Protein AF-A0A9E0Z5E1-F1 (afdb_monomer)

Radius of gyration: 22.2 Å; Cα contacts (8 Å, |Δi|>4): 208; chains: 1; bounding box: 62×54×56 Å

pLDDT: mean 71.39, std 17.39, range [28.69, 92.44]

Nearest PDB structures (foldseek):
  1o7k-assembly1_C  TM=6.694E-01  e=1.169E+00  Homo sapiens
  1kq6-assembly1_A  TM=6.754E-01  e=3.010E+00  Homo sapiens
  1h6h-assembly1_A  TM=4.850E-01  e=2.240E+00  Homo sapiens
  2dyb-assembly2_B  TM=4.380E-01  e=3.594E+00  Homo sapiens
  4lid-assembly1_B  TM=4.233E-01  e=6.119E+00  Sulfolobus spindle-shaped virus 1

Solvent-accessible surface area (backbone atoms only — not comparable to full-atom values): 11876 Å² total; per-residue (Å²): 137,84,82,84,82,74,87,82,81,75,82,76,71,65,77,72,75,61,71,82,72,50,54,72,66,55,47,40,50,49,60,51,46,60,52,49,51,56,51,48,52,54,49,50,53,52,52,52,52,43,62,75,72,40,75,90,51,49,67,61,52,50,53,51,50,52,51,51,51,50,53,49,53,52,51,50,47,50,52,44,44,44,48,20,48,54,49,38,53,51,45,25,64,74,60,75,50,61,78,86,76,62,81,48,76,86,47,59,68,53,74,30,64,58,50,68,48,72,28,94,91,63,28,41,43,56,45,46,62,71,37,52,65,43,77,78,47,70,45,81,45,70,47,81,38,74,89,86,47,73,65,47,51,32,38,39,38,32,30,29,31,63,87,69,46,80,47,71,54,64,47,56,73,42,73,64,53,54,52,50,52,40,44,32,74,69,44,82,80,61,69,60,65,83,69,70,68,84,82,124

Foldseek 3Di:
DDDDDDDDPPPPPPVPPPLFLDDLVVQLVVLLVVVLVVLVVVLVVVLVVCVVPPVPPNVVVVVVSVVVSVVVSVVCSCQQVVLQVVQQVVQCVLVVHHPVVFPCSPPDLLPGQKDWAADNV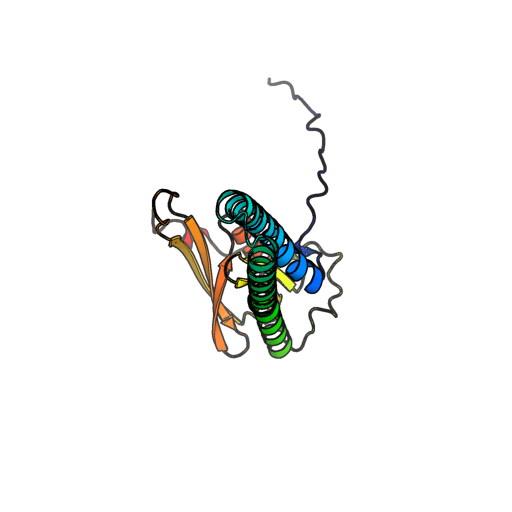RGIHIHGLLQFPFWDDKAFDWDCDPDPPHTQTWIKTWTQTNVRDIDIDIHHRDPVRVVSVCSNNVPPPDPCVVHPPPPD

Sequence (200 aa):
MKKKQSENVSENSREDFDFYRCNPFQGIWRSLGALAVVMGIIFFIAFIGCLFWRRDDLVGSAKLLFSFYSLMMIGLTIFIGGGAYVHLRKVERAVGKRYKDRTDFALPEHQREWFTEYSVSAGFQVFHRNYFREITYIGCEREPGDRGSGSQTYYKIFFIDCNGKKGSFRLNHDKKELYRFAKWYGREGYRWKDIMEEEF

Secondary structure (DSSP, 8-state):
-PPP--------------GGGS-HHHHHHHHHHHHHHHHHHHHHHHHHHHHHH-STTHHHHHHHHHHHHHHHHHHHIIIIIHHHHHHHHHHHHHHT--GGG--GGGS-GGG-SEEEEEETTTEEEEEEGGGEEEEEEEEEEEEPPSTTS--EEEEEEEEEETTS-EEEEEE-S-HHHHHHHHHHTT-TT--THHHHSS--

Structure (mmCIF, N/CA/C/O backbone):
data_AF-A0A9E0Z5E1-F1
#
_entry.id   AF-A0A9E0Z5E1-F1
#
loop_
_atom_site.group_PDB
_atom_site.id
_atom_site.type_symbol
_atom_site.label_atom_id
_atom_site.label_alt_id
_atom_site.label_comp_id
_atom_site.label_asym_id
_atom_site.label_entity_id
_atom_site.label_seq_id
_atom_site.pdbx_PDB_ins_code
_atom_site.Cartn_x
_atom_site.Cartn_y
_atom_site.Cartn_z
_atom_site.occupancy
_atom_site.B_iso_or_equiv
_atom_site.auth_seq_id
_atom_site.auth_comp_id
_atom_site.auth_asym_id
_atom_site.auth_atom_id
_atom_site.pdbx_PDB_model_num
ATOM 1 N N . MET A 1 1 ? -33.043 40.121 -1.632 1.00 36.03 1 MET A N 1
ATOM 2 C CA . MET A 1 1 ? -33.617 38.829 -2.076 1.00 36.03 1 MET A CA 1
ATOM 3 C C . MET A 1 1 ? -32.793 38.304 -3.245 1.00 36.03 1 MET A C 1
ATOM 5 O O . MET A 1 1 ? -32.875 38.860 -4.332 1.00 36.03 1 MET A O 1
ATOM 9 N N . LYS A 1 2 ? -31.927 37.310 -3.009 1.00 35.75 2 LYS A N 1
ATOM 10 C CA . LYS A 1 2 ? -31.093 36.684 -4.049 1.00 35.75 2 LYS A CA 1
ATOM 11 C C . LYS A 1 2 ? -31.902 35.582 -4.737 1.00 35.75 2 LYS A C 1
ATOM 13 O O . LYS A 1 2 ? -32.368 34.663 -4.067 1.00 35.75 2 LYS A O 1
ATOM 18 N N . LYS A 1 3 ? -32.088 35.695 -6.055 1.00 36.00 3 LYS A N 1
ATOM 19 C CA . LYS A 1 3 ? -32.670 34.639 -6.892 1.00 36.00 3 LYS A CA 1
ATOM 20 C C . LYS A 1 3 ? -31.715 33.442 -6.928 1.00 36.00 3 LYS A C 1
ATOM 22 O O . LYS A 1 3 ? -30.540 33.598 -7.245 1.00 36.00 3 LYS A O 1
ATOM 27 N N . LYS A 1 4 ? -32.262 32.272 -6.588 1.00 40.91 4 LYS A N 1
ATOM 28 C CA . LYS A 1 4 ? -31.716 30.937 -6.855 1.00 40.91 4 LYS A CA 1
ATOM 29 C C . LYS A 1 4 ? -31.350 30.830 -8.335 1.00 40.91 4 LYS A C 1
ATOM 31 O O . LYS A 1 4 ? -32.218 31.014 -9.183 1.00 40.91 4 LYS A O 1
ATOM 36 N N . GLN A 1 5 ? -30.099 30.490 -8.612 1.00 32.47 5 GLN A N 1
ATOM 37 C CA . GLN A 1 5 ? -29.690 29.929 -9.890 1.00 32.47 5 GLN A CA 1
ATOM 38 C C . GLN A 1 5 ? -29.472 28.439 -9.628 1.00 32.47 5 GLN A C 1
ATOM 40 O O . GLN A 1 5 ? -28.470 28.025 -9.048 1.00 32.47 5 GLN A O 1
ATOM 45 N N . SER A 1 6 ? -30.529 27.679 -9.898 1.00 35.97 6 SER A N 1
ATOM 46 C CA . SER A 1 6 ? -30.539 26.226 -9.942 1.00 35.97 6 SER A CA 1
ATOM 47 C C . SER A 1 6 ? -29.783 25.745 -11.176 1.00 35.97 6 SER A C 1
ATOM 49 O O . SER A 1 6 ? -29.854 26.375 -12.227 1.00 35.97 6 SER A O 1
ATOM 51 N N . GLU A 1 7 ? -29.114 24.608 -10.995 1.00 40.72 7 GLU A N 1
ATOM 52 C CA . GLU A 1 7 ? -28.990 23.534 -11.984 1.00 40.72 7 GLU A CA 1
ATOM 53 C C . GLU A 1 7 ? -28.407 23.918 -13.343 1.00 40.72 7 GLU A C 1
ATOM 55 O O . GLU A 1 7 ? -29.101 24.358 -14.251 1.00 40.72 7 GLU A O 1
ATOM 60 N N . ASN A 1 8 ? -27.101 23.689 -13.476 1.00 30.41 8 ASN A N 1
ATOM 61 C CA . ASN A 1 8 ? -26.511 22.933 -14.586 1.00 30.41 8 ASN A CA 1
ATOM 62 C C . ASN A 1 8 ? -25.001 22.830 -14.346 1.00 30.41 8 ASN A C 1
ATOM 64 O O . ASN A 1 8 ? -24.183 23.299 -15.133 1.00 30.41 8 ASN A O 1
ATOM 68 N N . VAL A 1 9 ? -24.610 22.224 -13.221 1.00 36.28 9 VAL A N 1
ATOM 69 C CA . VAL A 1 9 ? -23.290 21.592 -13.168 1.00 36.28 9 VAL A CA 1
ATOM 70 C C . VAL A 1 9 ? -23.519 20.227 -13.774 1.00 36.28 9 VAL A C 1
ATOM 72 O O . VAL A 1 9 ? -23.969 19.307 -13.099 1.00 36.28 9 VAL A O 1
ATOM 75 N N . SER A 1 10 ? -23.309 20.171 -15.087 1.00 34.03 10 SER A N 1
ATOM 76 C CA . SER A 1 10 ? -23.175 18.943 -15.850 1.00 34.03 10 SER A CA 1
ATOM 77 C C . SER A 1 10 ? -22.393 17.945 -15.010 1.00 34.03 10 SER A C 1
ATOM 79 O O . SER A 1 10 ? -21.208 18.156 -14.725 1.00 34.03 10 SER A O 1
ATOM 81 N N . GLU A 1 11 ? -23.099 16.907 -14.588 1.00 35.97 11 GLU A N 1
ATOM 82 C CA . GLU A 1 11 ? -22.595 15.696 -13.974 1.00 35.97 11 GLU A CA 1
ATOM 83 C C . GLU A 1 11 ? -21.693 15.026 -15.011 1.00 35.97 11 GLU A C 1
ATOM 85 O O . GLU A 1 11 ? -22.068 14.109 -15.734 1.00 35.97 11 GLU A O 1
ATOM 90 N N . ASN A 1 12 ? -20.491 15.583 -15.154 1.00 28.69 12 ASN A N 1
ATOM 91 C CA . ASN A 1 12 ? -19.404 15.009 -15.911 1.00 28.69 12 ASN A CA 1
ATOM 92 C C . ASN A 1 12 ? -18.871 13.879 -15.036 1.00 28.69 12 ASN A C 1
ATOM 94 O O . ASN A 1 12 ? -17.825 13.992 -14.397 1.00 28.69 12 ASN A O 1
ATOM 98 N N . SER A 1 13 ? -19.669 12.815 -14.958 1.00 34.72 13 SER A N 1
ATOM 99 C CA . SER A 1 13 ? -19.252 11.487 -14.558 1.00 34.72 13 SER A CA 1
ATOM 100 C C . SER A 1 13 ? -18.227 11.017 -15.589 1.00 34.72 13 SER A C 1
ATOM 102 O O . SER A 1 13 ? -18.455 10.136 -16.411 1.00 34.72 13 SER A O 1
ATOM 104 N N . ARG A 1 14 ? -17.022 11.600 -15.519 1.00 33.38 14 ARG A N 1
ATOM 105 C CA . ARG A 1 14 ? -15.840 10.766 -15.666 1.00 33.38 14 ARG A CA 1
ATOM 106 C C . ARG A 1 14 ? -16.101 9.624 -14.706 1.00 33.38 14 ARG A C 1
ATOM 108 O O . ARG A 1 14 ? -16.256 9.861 -13.511 1.00 33.38 14 ARG A O 1
ATOM 115 N N . GLU A 1 15 ? -16.269 8.429 -15.249 1.00 35.12 15 GLU A N 1
ATOM 116 C CA . GLU A 1 15 ? -16.112 7.202 -14.493 1.00 35.12 15 GLU A CA 1
ATOM 117 C C . GLU A 1 15 ? -14.722 7.289 -13.857 1.00 35.12 15 GLU A C 1
ATOM 119 O O . GLU A 1 15 ? -13.719 6.899 -14.456 1.00 35.12 15 GLU A O 1
ATOM 124 N N . ASP A 1 16 ? -14.644 7.930 -12.689 1.00 37.66 16 ASP A N 1
ATOM 125 C CA . ASP A 1 16 ? -13.463 7.951 -11.856 1.00 37.66 16 ASP A CA 1
ATOM 126 C C . ASP A 1 16 ? -13.228 6.486 -11.552 1.00 37.66 16 ASP A C 1
ATOM 128 O O . ASP A 1 16 ? -13.990 5.833 -10.835 1.00 37.66 16 ASP A O 1
ATOM 132 N N . PHE A 1 17 ? -12.244 5.937 -12.255 1.00 41.09 17 PHE A N 1
ATOM 133 C CA . PHE A 1 17 ? -11.941 4.532 -12.198 1.00 41.09 17 PHE A CA 1
ATOM 134 C C . PHE A 1 17 ? -11.664 4.186 -10.737 1.00 41.09 17 PHE A C 1
ATOM 136 O O . PHE A 1 17 ? -10.674 4.632 -10.154 1.00 41.09 17 PHE A O 1
ATOM 143 N N . ASP A 1 18 ? -12.565 3.403 -10.156 1.00 52.69 18 ASP A N 1
ATOM 144 C CA . ASP A 1 18 ? -12.582 3.089 -8.737 1.00 52.69 18 ASP A CA 1
ATOM 145 C C . ASP A 1 18 ? -11.459 2.071 -8.466 1.00 52.69 18 ASP A C 1
ATOM 147 O O . ASP A 1 18 ? -11.673 0.855 -8.429 1.00 52.69 18 ASP A O 1
ATOM 151 N N . PHE A 1 19 ? -10.216 2.564 -8.347 1.00 49.59 19 PHE A N 1
ATOM 152 C CA . PHE A 1 19 ? -8.997 1.780 -8.085 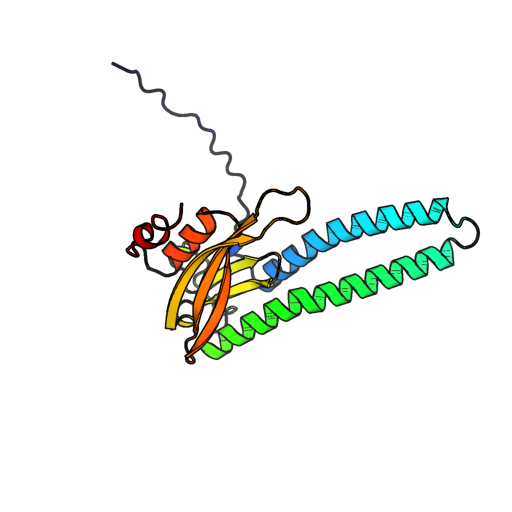1.00 49.59 19 PHE A CA 1
ATOM 153 C C . PHE A 1 19 ? -9.199 0.798 -6.913 1.00 49.59 19 PHE A C 1
ATOM 155 O O . PHE A 1 19 ? -8.649 -0.301 -6.891 1.00 49.59 19 PHE A O 1
ATOM 162 N N . TYR A 1 20 ? -10.099 1.156 -6.000 1.00 52.91 20 TYR A N 1
ATOM 163 C CA . TYR A 1 20 ? -10.487 0.473 -4.769 1.00 52.91 20 TYR A CA 1
ATOM 164 C C . TYR A 1 20 ? -11.441 -0.720 -4.966 1.00 52.91 20 TYR A C 1
ATOM 166 O O . TYR A 1 20 ? -11.718 -1.458 -4.015 1.00 52.91 20 TYR A O 1
ATOM 174 N N . ARG A 1 21 ? -11.951 -0.935 -6.188 1.00 56.38 21 ARG A N 1
ATOM 175 C CA . ARG A 1 21 ? -12.671 -2.159 -6.600 1.00 56.38 21 ARG A CA 1
ATOM 176 C C . ARG A 1 21 ? -11.765 -3.188 -7.274 1.00 56.38 21 ARG A C 1
ATOM 178 O O . ARG A 1 21 ? -12.225 -4.283 -7.593 1.00 56.38 21 ARG A O 1
ATOM 185 N N . CYS A 1 22 ? -10.498 -2.857 -7.514 1.00 58.88 22 CYS A N 1
ATOM 186 C CA . CYS A 1 22 ? -9.604 -3.725 -8.266 1.00 58.88 22 CYS A CA 1
ATOM 187 C C . CYS A 1 22 ? -9.275 -5.014 -7.506 1.00 58.88 22 CYS A C 1
ATOM 189 O O . CYS A 1 22 ? -9.003 -5.027 -6.301 1.00 58.88 22 CYS A O 1
ATOM 191 N N . ASN A 1 23 ? -9.217 -6.109 -8.264 1.00 65.25 23 ASN A N 1
ATOM 192 C CA . ASN A 1 23 ? -8.553 -7.332 -7.829 1.00 65.25 23 ASN A CA 1
ATOM 193 C C . ASN A 1 23 ? -7.089 -6.985 -7.468 1.00 65.25 23 ASN A C 1
ATOM 195 O O . ASN A 1 23 ? -6.489 -6.154 -8.158 1.00 65.25 23 ASN A O 1
ATOM 199 N N . PRO A 1 24 ? -6.485 -7.591 -6.429 1.00 61.69 24 PRO A N 1
ATOM 200 C CA . PRO A 1 24 ? -5.105 -7.278 -6.030 1.00 61.69 24 PRO A CA 1
ATOM 201 C C . PRO A 1 24 ? -4.111 -7.355 -7.199 1.00 61.69 24 PRO A C 1
ATOM 203 O O . PRO A 1 24 ? -3.210 -6.526 -7.305 1.00 61.69 24 PRO A O 1
ATOM 206 N N . PHE A 1 25 ? -4.323 -8.284 -8.135 1.00 63.81 25 PHE A N 1
ATOM 207 C CA . PHE A 1 25 ? -3.514 -8.383 -9.347 1.00 63.81 25 PHE A CA 1
ATOM 208 C C . PHE A 1 25 ? -3.678 -7.174 -10.273 1.00 63.81 25 PHE A C 1
ATOM 210 O O . PHE A 1 25 ? -2.691 -6.687 -10.804 1.00 63.81 25 PHE A O 1
ATOM 217 N N . GLN A 1 26 ? -4.891 -6.650 -10.453 1.00 66.50 26 GLN A N 1
ATOM 218 C CA . GLN A 1 26 ? -5.129 -5.470 -11.293 1.00 66.50 26 GLN A CA 1
ATOM 219 C C . GLN A 1 26 ? -4.487 -4.209 -10.700 1.00 66.50 26 GLN A C 1
ATOM 221 O O . GLN A 1 26 ? -3.932 -3.408 -11.449 1.00 66.50 26 GLN A O 1
ATOM 226 N N . GLY A 1 27 ? -4.509 -4.058 -9.370 1.00 65.12 27 GLY A N 1
ATOM 227 C CA . GLY A 1 27 ? -3.811 -2.968 -8.679 1.00 65.12 27 GLY A CA 1
ATOM 228 C C . GLY A 1 27 ? -2.295 -3.029 -8.891 1.00 65.12 27 GLY A C 1
ATOM 229 O O . GLY A 1 27 ? -1.680 -2.030 -9.260 1.00 65.12 27 GLY A O 1
ATOM 230 N N . ILE A 1 28 ? -1.711 -4.225 -8.755 1.00 67.25 28 ILE A N 1
ATOM 231 C CA . ILE A 1 28 ? -0.281 -4.480 -9.000 1.00 67.25 28 ILE A CA 1
ATOM 232 C C . ILE A 1 28 ? 0.091 -4.280 -10.481 1.00 67.25 28 ILE A C 1
ATOM 234 O O . ILE A 1 28 ? 1.121 -3.695 -10.795 1.00 67.25 28 ILE A O 1
ATOM 238 N N . TRP A 1 29 ? -0.738 -4.724 -11.424 1.00 65.56 29 TRP A N 1
ATOM 239 C CA . TRP A 1 29 ? -0.451 -4.549 -12.851 1.00 65.56 29 TRP A CA 1
ATOM 240 C C . TRP A 1 29 ? -0.524 -3.091 -13.296 1.00 65.56 29 TRP A C 1
ATOM 242 O O . TRP A 1 29 ? 0.230 -2.683 -14.175 1.00 65.56 29 TRP A O 1
ATOM 252 N N . ARG A 1 30 ? -1.392 -2.281 -12.686 1.00 65.88 30 ARG A N 1
ATOM 253 C CA . ARG A 1 30 ? -1.490 -0.850 -13.000 1.00 65.88 30 ARG A CA 1
ATOM 254 C C . ARG A 1 30 ? -0.316 -0.047 -12.460 1.00 65.88 30 ARG A C 1
ATOM 256 O O . ARG A 1 30 ? 0.178 0.828 -13.168 1.00 65.88 30 ARG A O 1
ATOM 263 N N . SER A 1 31 ? 0.158 -0.368 -11.256 1.00 64.56 31 SER A N 1
ATOM 264 C CA . SER A 1 31 ? 1.361 0.259 -10.705 1.00 64.56 31 SER A CA 1
ATOM 265 C C . SER A 1 31 ? 2.596 -0.042 -11.549 1.00 64.56 31 SER A C 1
ATOM 267 O O . SER A 1 31 ? 3.370 0.858 -11.870 1.00 64.56 31 SER A O 1
ATOM 269 N N . LEU A 1 32 ? 2.722 -1.293 -11.994 1.00 68.44 32 LEU A N 1
ATOM 270 C CA . LEU A 1 32 ? 3.762 -1.710 -12.927 1.00 68.44 32 LEU A CA 1
ATOM 271 C C . LEU A 1 32 ? 3.584 -1.075 -14.310 1.00 68.44 32 LEU A C 1
ATOM 273 O O . LEU A 1 32 ? 4.569 -0.666 -14.912 1.00 68.44 32 LEU A O 1
ATOM 277 N N . GLY A 1 33 ? 2.348 -0.940 -14.797 1.00 70.00 33 GLY A N 1
ATOM 278 C CA . GLY A 1 33 ? 2.039 -0.369 -16.108 1.00 70.00 33 GLY A CA 1
ATOM 279 C C . GLY A 1 33 ? 2.434 1.102 -16.242 1.00 70.00 33 GLY A C 1
ATOM 280 O O . GLY A 1 33 ? 3.077 1.470 -17.221 1.00 70.00 33 GLY A O 1
ATOM 281 N N . ALA A 1 34 ? 2.118 1.943 -15.251 1.00 67.88 34 ALA A N 1
ATOM 282 C CA . ALA A 1 34 ? 2.495 3.360 -15.282 1.00 67.88 34 ALA A CA 1
ATOM 283 C C . ALA A 1 34 ? 4.025 3.553 -15.291 1.00 67.88 34 ALA A C 1
ATOM 285 O O . ALA A 1 34 ? 4.555 4.336 -16.081 1.00 67.88 34 ALA A O 1
ATOM 286 N N . LEU A 1 35 ? 4.746 2.786 -14.468 1.00 69.31 35 LEU A N 1
ATOM 287 C CA . LEU A 1 35 ? 6.212 2.777 -14.439 1.00 69.31 35 LEU A CA 1
ATOM 288 C C . LEU A 1 35 ? 6.822 2.208 -15.727 1.00 69.31 35 LEU A C 1
ATOM 290 O O . LEU A 1 35 ? 7.808 2.750 -16.223 1.00 69.31 35 LEU A O 1
ATOM 294 N N . ALA A 1 36 ? 6.220 1.163 -16.300 1.00 72.62 36 ALA A N 1
ATOM 295 C CA . ALA A 1 36 ? 6.653 0.572 -17.563 1.00 72.62 36 ALA A CA 1
ATOM 296 C C . ALA A 1 36 ? 6.594 1.577 -18.719 1.00 72.62 36 ALA A C 1
ATOM 298 O O . ALA A 1 36 ? 7.507 1.605 -19.543 1.00 72.62 36 ALA A O 1
ATOM 299 N N . VAL A 1 37 ? 5.562 2.429 -18.755 1.00 76.06 37 VAL A N 1
ATOM 300 C CA . VAL A 1 37 ? 5.422 3.489 -19.766 1.00 76.06 37 VAL A CA 1
ATOM 301 C C . VAL A 1 37 ? 6.540 4.523 -19.630 1.00 76.06 37 VAL A C 1
ATOM 303 O O . VAL A 1 37 ? 7.219 4.812 -20.612 1.00 76.06 37 VAL A O 1
ATOM 306 N N . VAL A 1 38 ? 6.790 5.037 -18.420 1.00 76.19 38 VAL A N 1
ATOM 307 C CA . VAL A 1 38 ? 7.864 6.021 -18.177 1.00 76.19 38 VAL A CA 1
ATOM 308 C C . VAL A 1 38 ? 9.233 5.439 -18.535 1.00 76.19 38 VAL A C 1
ATOM 310 O O . VAL A 1 38 ? 10.012 6.066 -19.252 1.00 76.19 38 VAL A O 1
ATOM 313 N N . MET A 1 39 ? 9.509 4.209 -18.101 1.00 74.31 39 MET A N 1
ATOM 314 C CA . MET A 1 39 ? 10.762 3.526 -18.422 1.00 74.31 39 MET A CA 1
ATOM 315 C C . MET A 1 39 ? 10.892 3.208 -19.914 1.00 74.31 39 MET A C 1
ATOM 317 O O . MET A 1 39 ? 11.991 3.282 -20.457 1.00 74.31 39 MET A O 1
ATOM 321 N N . GLY A 1 40 ? 9.787 2.895 -20.596 1.00 78.06 40 GLY A N 1
ATOM 322 C CA . GLY A 1 40 ? 9.753 2.717 -22.047 1.00 78.06 40 GLY A CA 1
ATOM 323 C C . GLY A 1 40 ? 10.121 3.996 -22.803 1.00 78.06 40 GLY A C 1
ATOM 324 O O . GLY A 1 40 ? 10.859 3.934 -23.783 1.00 78.06 40 GLY A O 1
ATOM 325 N N . ILE A 1 41 ? 9.691 5.164 -22.314 1.00 82.69 41 ILE A N 1
ATOM 326 C CA . ILE A 1 41 ? 10.077 6.468 -22.879 1.00 82.69 41 ILE A CA 1
ATOM 327 C C . ILE A 1 41 ? 11.580 6.716 -22.693 1.00 82.69 41 ILE A C 1
ATOM 329 O O . ILE A 1 41 ? 12.263 7.073 -23.651 1.00 82.69 41 ILE A O 1
ATOM 333 N N . ILE A 1 42 ? 12.117 6.480 -21.490 1.00 81.06 42 ILE A N 1
ATOM 334 C CA . ILE A 1 42 ? 13.558 6.630 -21.211 1.00 81.06 42 ILE A CA 1
ATOM 335 C C . ILE A 1 42 ? 14.378 5.695 -22.107 1.00 81.06 42 ILE A C 1
ATOM 337 O O . ILE A 1 42 ? 15.374 6.111 -22.698 1.00 81.06 42 ILE A O 1
ATOM 341 N N . PHE A 1 43 ? 13.930 4.447 -22.256 1.00 79.81 43 PHE A N 1
ATOM 342 C CA . PHE A 1 43 ? 14.543 3.475 -23.151 1.00 79.81 43 PHE A CA 1
ATOM 343 C C . PHE A 1 43 ? 14.545 3.952 -24.604 1.00 79.81 43 PHE A C 1
ATOM 345 O O . PHE A 1 43 ? 15.568 3.860 -25.276 1.00 79.81 43 PHE A O 1
ATOM 352 N N . PHE A 1 44 ?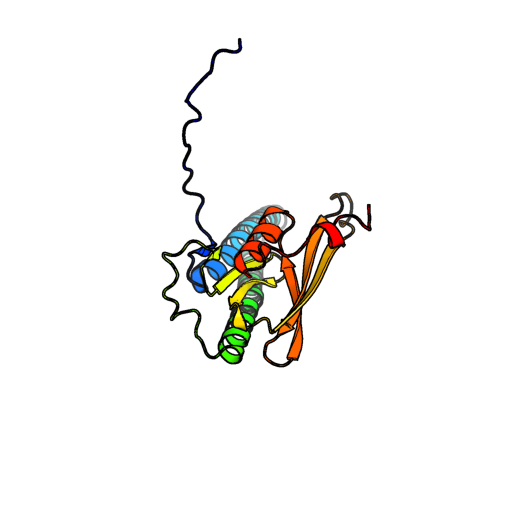 13.426 4.494 -25.083 1.00 81.31 44 PHE A N 1
ATOM 353 C CA . PHE A 1 44 ? 13.311 5.009 -26.443 1.00 81.31 44 PHE A CA 1
ATOM 354 C C . PHE A 1 44 ? 14.261 6.191 -26.692 1.00 81.31 44 PHE A C 1
ATOM 356 O O . PHE A 1 44 ? 14.925 6.238 -27.725 1.00 81.31 44 PHE A O 1
ATOM 363 N N . ILE A 1 45 ? 14.407 7.097 -25.720 1.00 83.06 45 ILE A N 1
ATOM 364 C CA . I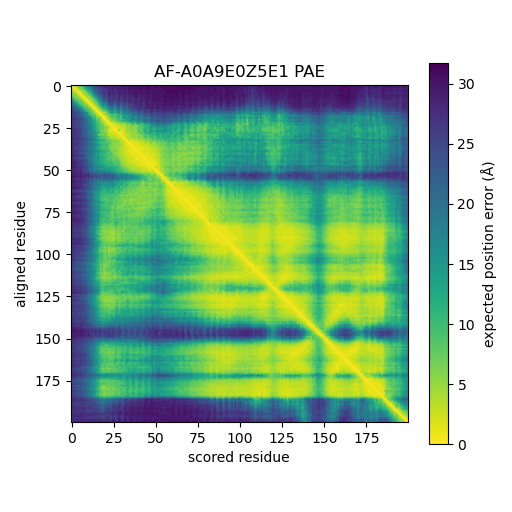LE A 1 45 ? 15.369 8.208 -25.785 1.00 83.06 45 ILE A CA 1
ATOM 365 C C . ILE A 1 45 ? 16.812 7.681 -25.812 1.00 83.06 45 ILE A C 1
ATOM 367 O O . ILE A 1 45 ? 17.605 8.115 -26.647 1.00 83.06 45 ILE A O 1
ATOM 371 N N . ALA A 1 46 ? 17.153 6.723 -24.945 1.00 78.50 46 ALA A N 1
ATOM 372 C CA . ALA A 1 46 ? 18.478 6.102 -24.917 1.00 78.50 46 ALA A CA 1
ATOM 373 C C . ALA A 1 46 ? 18.787 5.348 -26.221 1.00 78.50 46 ALA A C 1
ATOM 375 O O . ALA A 1 46 ? 19.898 5.432 -26.743 1.00 78.50 46 ALA A O 1
ATOM 376 N N . PHE A 1 47 ? 17.788 4.664 -26.782 1.00 77.00 47 PHE A N 1
ATOM 377 C CA . PHE A 1 47 ? 17.882 3.988 -28.068 1.00 77.00 47 PHE A CA 1
ATOM 378 C C . PHE A 1 47 ? 18.177 4.982 -29.192 1.00 77.00 47 PHE A C 1
ATOM 380 O O . PHE A 1 47 ? 19.150 4.792 -29.918 1.00 77.00 47 PHE A O 1
ATOM 387 N N . ILE A 1 48 ? 17.419 6.083 -29.280 1.00 78.94 48 ILE A N 1
ATOM 388 C CA . ILE A 1 48 ? 17.673 7.168 -30.238 1.00 78.94 48 ILE A CA 1
ATOM 389 C C . ILE A 1 48 ? 19.088 7.734 -30.053 1.00 78.94 48 ILE A C 1
ATOM 391 O O . ILE A 1 48 ? 19.817 7.873 -31.031 1.00 78.94 48 ILE A O 1
ATOM 395 N N . GLY A 1 49 ? 19.517 7.998 -28.816 1.00 76.19 49 GLY A N 1
ATOM 396 C CA . GLY A 1 49 ? 20.875 8.463 -28.522 1.00 76.19 49 GLY A CA 1
ATOM 397 C C . GLY A 1 49 ? 21.961 7.504 -29.026 1.00 76.19 49 GLY A C 1
ATOM 398 O O . GLY A 1 49 ? 22.947 7.941 -29.620 1.00 76.19 49 GLY A O 1
ATOM 399 N N . CYS A 1 50 ? 21.760 6.192 -28.879 1.00 73.06 50 CYS A N 1
ATOM 400 C CA . CYS A 1 50 ? 22.672 5.191 -29.427 1.00 73.06 50 CYS A CA 1
ATOM 401 C C . CYS A 1 50 ? 22.689 5.162 -30.962 1.00 73.06 50 CYS A C 1
ATOM 403 O O . CYS A 1 50 ? 23.769 4.978 -31.524 1.00 73.06 50 CYS A O 1
ATOM 405 N N . LEU A 1 51 ? 21.553 5.410 -31.634 1.00 69.69 51 LEU A N 1
ATOM 406 C CA . LEU A 1 51 ? 21.511 5.540 -33.099 1.00 69.69 51 LEU A CA 1
ATOM 407 C C . LEU A 1 51 ? 22.411 6.684 -33.600 1.00 69.69 51 LEU A C 1
ATOM 409 O O . LEU A 1 51 ? 23.007 6.567 -34.670 1.00 69.69 51 LEU A O 1
ATOM 413 N N . PHE A 1 52 ? 22.524 7.773 -32.830 1.00 69.88 52 PHE A N 1
ATOM 414 C CA . PHE A 1 52 ? 23.359 8.928 -33.175 1.00 69.88 52 PHE A CA 1
ATOM 415 C C . PHE A 1 52 ? 24.839 8.773 -32.776 1.00 69.88 52 PHE A C 1
ATOM 417 O O . PHE A 1 52 ? 25.691 9.372 -33.427 1.00 69.88 52 PHE A O 1
ATOM 424 N N . TRP A 1 53 ? 25.169 7.978 -31.746 1.00 65.81 53 TRP A N 1
ATOM 425 C CA . TRP A 1 53 ? 26.538 7.878 -31.202 1.00 65.81 53 TRP A CA 1
ATOM 426 C C . TRP A 1 53 ? 27.370 6.711 -31.763 1.00 65.81 53 TRP A C 1
ATOM 428 O O . TRP A 1 53 ? 28.587 6.828 -31.900 1.00 65.81 53 TRP A O 1
ATOM 438 N N . ARG A 1 54 ? 26.753 5.566 -32.085 1.00 62.81 54 ARG A N 1
ATOM 439 C CA . ARG A 1 54 ? 27.450 4.371 -32.604 1.00 62.81 54 ARG A CA 1
ATOM 440 C C . ARG A 1 54 ? 26.717 3.820 -33.821 1.00 62.81 54 ARG A C 1
ATOM 442 O O . ARG A 1 54 ? 25.882 2.927 -33.715 1.00 62.81 54 ARG A O 1
ATOM 449 N N . ARG A 1 55 ? 27.053 4.355 -34.995 1.00 62.78 55 ARG A N 1
ATOM 450 C CA . ARG A 1 55 ? 26.456 3.930 -36.269 1.00 62.78 55 ARG A CA 1
ATOM 451 C C . ARG A 1 55 ? 26.925 2.537 -36.712 1.00 62.78 55 ARG A C 1
ATOM 453 O O . ARG A 1 55 ? 26.158 1.822 -37.346 1.00 62.78 55 ARG A O 1
ATOM 460 N N . ASP A 1 56 ? 28.141 2.151 -36.321 1.00 68.38 56 ASP A N 1
ATOM 461 C CA . ASP A 1 56 ? 28.833 0.973 -36.865 1.00 68.38 56 ASP A CA 1
ATOM 462 C C . ASP A 1 56 ? 28.457 -0.357 -36.184 1.00 68.38 56 ASP A C 1
ATOM 464 O O . ASP A 1 56 ? 28.611 -1.413 -36.787 1.00 68.38 56 ASP A O 1
ATOM 468 N N . ASP A 1 57 ? 27.917 -0.329 -34.957 1.00 73.50 57 ASP A N 1
ATOM 469 C CA . ASP A 1 57 ? 27.479 -1.534 -34.223 1.00 73.50 57 ASP A CA 1
ATOM 470 C C . ASP A 1 57 ? 26.100 -1.341 -33.569 1.00 73.50 57 ASP A C 1
ATOM 472 O O . ASP A 1 57 ? 25.869 -1.554 -32.374 1.00 73.50 57 ASP A O 1
ATOM 476 N N . LEU A 1 58 ? 25.155 -0.889 -34.394 1.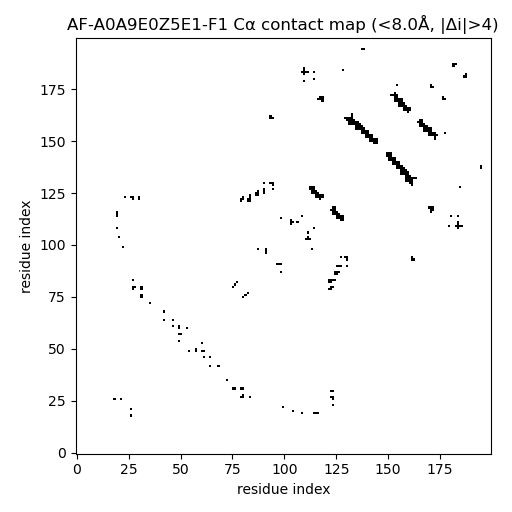00 71.62 58 LEU A N 1
ATOM 477 C CA . LEU A 1 58 ? 23.772 -0.619 -34.002 1.00 71.62 58 LEU A CA 1
ATOM 478 C C . LEU A 1 58 ? 23.087 -1.857 -3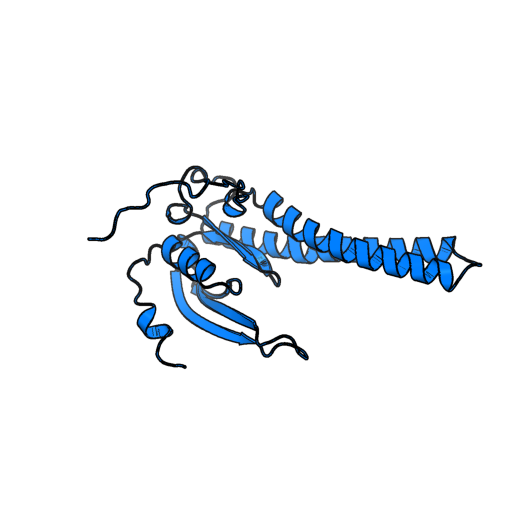3.401 1.00 71.62 58 LEU A C 1
ATOM 480 O O . LEU A 1 58 ? 22.313 -1.757 -32.451 1.00 71.62 58 LEU A O 1
ATOM 484 N N . VAL A 1 59 ? 23.375 -3.035 -33.964 1.00 77.81 59 VAL A N 1
ATOM 485 C CA . VAL A 1 59 ? 22.749 -4.306 -33.580 1.00 77.81 59 VAL A CA 1
ATOM 486 C C . VAL A 1 59 ? 23.251 -4.767 -32.212 1.00 77.81 59 VAL A C 1
ATOM 488 O O . VAL A 1 59 ? 22.438 -5.193 -31.388 1.00 77.81 59 VAL A O 1
ATOM 491 N N . GLY A 1 60 ? 24.558 -4.664 -31.941 1.00 79.00 60 GLY A N 1
ATOM 492 C CA . GLY A 1 60 ? 25.132 -4.977 -30.633 1.00 79.00 60 GLY A CA 1
ATOM 493 C C . GLY A 1 60 ? 24.611 -4.040 -29.545 1.00 79.00 60 GLY A C 1
ATOM 494 O O . GLY A 1 60 ? 24.120 -4.498 -28.508 1.00 79.00 60 GLY A O 1
ATOM 495 N N . SER A 1 61 ? 24.615 -2.731 -29.813 1.00 77.75 61 SER A N 1
ATOM 496 C CA . SER A 1 61 ? 24.089 -1.719 -28.890 1.00 77.75 61 SER A CA 1
ATOM 497 C C . SER A 1 61 ? 22.590 -1.883 -28.616 1.00 77.75 61 SER A C 1
ATOM 499 O O . SER A 1 61 ? 22.178 -1.831 -27.457 1.00 77.75 61 SER A O 1
ATOM 501 N N . ALA A 1 62 ? 21.774 -2.158 -29.639 1.00 77.75 62 ALA A N 1
ATOM 502 C CA . ALA A 1 62 ? 20.342 -2.403 -29.474 1.00 77.75 62 ALA A CA 1
ATOM 503 C C . ALA A 1 62 ? 20.055 -3.644 -28.614 1.00 77.75 62 ALA A C 1
ATOM 505 O O . ALA A 1 62 ? 19.220 -3.588 -27.709 1.00 77.75 62 ALA A O 1
ATOM 506 N N . LYS A 1 63 ? 20.771 -4.754 -28.850 1.00 79.62 63 LYS A N 1
ATOM 507 C CA . LYS A 1 63 ? 20.633 -5.986 -28.053 1.00 79.62 63 LYS A CA 1
ATOM 508 C C . LYS A 1 63 ? 21.004 -5.762 -26.589 1.00 79.62 63 LYS A C 1
ATOM 510 O O . LYS A 1 63 ? 20.301 -6.252 -25.704 1.00 79.62 63 LYS A O 1
ATOM 515 N N . LEU A 1 64 ? 22.079 -5.019 -26.328 1.00 80.62 64 LEU A N 1
ATOM 516 C CA . LEU A 1 64 ? 22.549 -4.746 -24.971 1.00 80.62 64 LEU A CA 1
ATOM 517 C C . LEU A 1 64 ? 21.577 -3.836 -24.212 1.00 80.62 64 LEU A C 1
ATOM 519 O O . LEU A 1 64 ? 21.208 -4.153 -23.082 1.00 80.62 64 LEU A O 1
ATOM 523 N N . LEU A 1 65 ? 21.090 -2.769 -24.856 1.00 81.31 65 LEU A N 1
ATOM 524 C CA . LEU A 1 65 ? 20.050 -1.908 -24.295 1.00 81.31 65 LEU A CA 1
ATOM 525 C C . LEU A 1 65 ? 18.790 -2.715 -23.978 1.00 81.31 65 LEU A C 1
ATOM 527 O O . LEU A 1 65 ? 18.288 -2.653 -22.857 1.00 81.31 65 LEU A O 1
ATOM 531 N N . PHE A 1 66 ? 18.285 -3.490 -24.941 1.00 81.38 66 PHE A N 1
ATOM 532 C CA . PHE A 1 66 ? 17.077 -4.290 -24.752 1.00 81.38 66 PHE A CA 1
ATOM 533 C C . PHE A 1 66 ? 17.231 -5.311 -23.618 1.00 81.38 66 PHE A C 1
ATOM 535 O O . PHE A 1 66 ? 16.310 -5.497 -22.821 1.00 81.38 66 PHE A O 1
ATOM 542 N N . SER A 1 67 ? 18.406 -5.933 -23.499 1.00 80.31 67 SER A N 1
ATOM 543 C CA . SER A 1 67 ? 18.715 -6.860 -22.405 1.00 80.31 67 SER A CA 1
ATOM 544 C C . SER A 1 67 ? 18.709 -6.151 -21.051 1.00 80.31 67 SER A C 1
ATOM 546 O O . SER A 1 67 ? 18.115 -6.656 -20.100 1.00 80.31 67 SER A O 1
ATOM 548 N N . PHE A 1 68 ? 19.301 -4.956 -20.967 1.00 82.12 68 PHE A N 1
ATOM 549 C CA . PHE A 1 68 ? 19.306 -4.158 -19.743 1.00 82.12 68 PHE A CA 1
ATOM 550 C C . PHE A 1 68 ? 17.894 -3.707 -19.349 1.00 82.12 68 PHE A C 1
ATOM 552 O O . PHE A 1 68 ? 17.495 -3.869 -18.197 1.00 82.12 68 PHE A O 1
ATOM 559 N N . TYR A 1 69 ? 17.104 -3.224 -20.311 1.00 82.31 69 TYR A N 1
ATOM 560 C CA . TYR A 1 69 ? 15.701 -2.869 -20.095 1.00 82.31 69 TYR A CA 1
ATOM 561 C C . TYR A 1 69 ? 14.885 -4.066 -19.605 1.00 82.31 69 TYR A C 1
ATOM 563 O O . TYR A 1 69 ? 14.178 -3.963 -18.608 1.00 82.31 69 TYR A O 1
ATOM 571 N N . SER A 1 70 ? 15.032 -5.222 -20.252 1.00 81.75 70 SER A N 1
ATOM 572 C CA . SER A 1 70 ? 14.322 -6.445 -19.871 1.00 81.75 70 SER A CA 1
ATOM 573 C C . SER A 1 70 ? 14.684 -6.889 -18.451 1.00 81.75 70 SER A C 1
ATOM 575 O O . SER A 1 70 ? 13.792 -7.157 -17.649 1.00 81.75 70 SER A O 1
ATOM 577 N N . LEU A 1 71 ? 15.976 -6.903 -18.101 1.00 84.75 71 LEU A N 1
ATOM 578 C CA . LEU A 1 71 ? 16.443 -7.227 -16.747 1.00 84.75 71 LEU A CA 1
ATOM 579 C C . LEU A 1 71 ? 15.900 -6.242 -15.706 1.00 84.75 71 LEU A C 1
ATOM 581 O O . LEU A 1 71 ? 15.420 -6.662 -14.652 1.00 84.75 71 LEU A O 1
ATOM 585 N N . MET A 1 72 ? 15.921 -4.946 -16.014 1.00 82.88 72 MET A N 1
ATOM 586 C CA . MET A 1 72 ? 15.382 -3.905 -15.143 1.00 82.88 72 MET A CA 1
ATOM 587 C C . MET A 1 72 ? 13.871 -4.072 -14.934 1.00 82.88 72 MET A C 1
ATOM 589 O O . MET A 1 72 ? 13.406 -4.011 -13.799 1.00 82.88 72 MET A O 1
ATOM 593 N N . MET A 1 73 ? 13.104 -4.338 -15.995 1.00 79.19 73 MET A N 1
ATOM 594 C CA . MET A 1 73 ? 11.653 -4.542 -15.918 1.00 79.19 73 MET A CA 1
ATOM 595 C C . MET A 1 73 ? 11.283 -5.796 -15.121 1.00 79.19 73 MET A C 1
ATOM 597 O O . MET A 1 73 ? 10.340 -5.764 -14.325 1.00 79.19 73 MET A O 1
ATOM 601 N N . ILE A 1 74 ? 12.044 -6.884 -15.275 1.00 81.81 74 ILE A N 1
ATOM 602 C CA . ILE A 1 74 ? 11.891 -8.098 -14.462 1.00 81.81 74 ILE A CA 1
ATOM 603 C C . ILE A 1 74 ? 12.178 -7.779 -12.991 1.00 81.81 74 ILE A C 1
ATOM 605 O O . ILE A 1 74 ? 11.364 -8.100 -12.124 1.00 81.81 74 ILE A O 1
ATOM 609 N N . GLY A 1 75 ? 13.289 -7.093 -12.708 1.00 79.44 75 GLY A N 1
ATOM 610 C CA . GLY A 1 75 ? 13.654 -6.681 -11.353 1.00 79.44 75 GLY A CA 1
ATOM 611 C C . GLY A 1 75 ? 12.582 -5.809 -10.697 1.00 79.44 75 GLY A C 1
ATOM 612 O O . GLY A 1 75 ? 12.167 -6.084 -9.573 1.00 79.44 75 GLY A O 1
ATOM 613 N N . LEU A 1 76 ? 12.065 -4.815 -11.422 1.00 76.12 76 LEU A N 1
ATOM 614 C CA . LEU A 1 76 ? 11.014 -3.914 -10.947 1.00 76.12 76 LEU A CA 1
ATOM 615 C C . LEU A 1 76 ? 9.704 -4.665 -10.656 1.00 76.12 76 LEU A C 1
ATOM 617 O O . LEU A 1 76 ? 9.064 -4.430 -9.630 1.00 76.12 76 LEU A O 1
ATOM 621 N N . THR A 1 77 ? 9.335 -5.606 -11.530 1.00 74.25 77 THR A N 1
ATOM 622 C CA . THR A 1 77 ? 8.143 -6.453 -11.371 1.00 74.25 77 THR A CA 1
ATOM 623 C C . THR A 1 77 ? 8.235 -7.311 -10.116 1.00 74.25 77 THR A C 1
ATOM 625 O O . THR A 1 77 ? 7.287 -7.367 -9.331 1.00 74.25 77 THR A O 1
ATOM 628 N N . ILE A 1 78 ? 9.390 -7.941 -9.891 1.00 77.31 78 ILE A N 1
ATOM 629 C CA . ILE A 1 78 ? 9.638 -8.759 -8.701 1.00 77.31 78 ILE A CA 1
ATOM 630 C C . ILE A 1 78 ? 9.642 -7.887 -7.445 1.00 77.31 78 ILE A C 1
ATOM 632 O O . ILE A 1 78 ? 9.039 -8.264 -6.445 1.00 77.31 78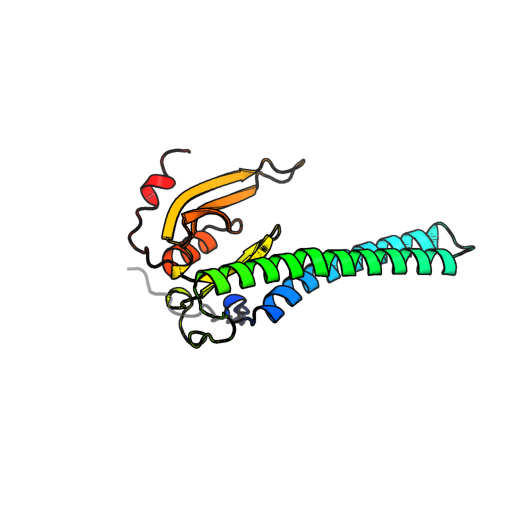 ILE A O 1
ATOM 636 N N . PHE A 1 79 ? 10.278 -6.717 -7.486 1.00 74.31 79 PHE A N 1
ATOM 637 C CA . PHE A 1 79 ? 10.415 -5.862 -6.311 1.00 74.31 79 PHE A CA 1
ATOM 638 C C . PHE A 1 79 ? 9.075 -5.250 -5.880 1.00 74.31 79 PHE A C 1
ATOM 640 O O . PHE A 1 79 ? 8.640 -5.444 -4.744 1.00 74.31 79 PHE A O 1
ATOM 647 N N . ILE A 1 80 ? 8.376 -4.572 -6.795 1.00 72.94 80 ILE A N 1
ATOM 648 C CA . ILE A 1 80 ? 7.115 -3.879 -6.491 1.00 72.94 80 ILE A CA 1
ATOM 649 C C . ILE A 1 80 ? 5.974 -4.888 -6.330 1.00 72.94 80 ILE A C 1
ATOM 651 O O . ILE A 1 80 ? 5.241 -4.854 -5.340 1.00 72.94 80 ILE A O 1
ATOM 655 N N . GLY A 1 81 ? 5.827 -5.813 -7.284 1.00 74.25 81 GLY A N 1
ATOM 656 C CA . GLY A 1 81 ? 4.764 -6.817 -7.256 1.00 74.25 81 GLY A CA 1
ATOM 657 C C . GLY A 1 81 ? 4.966 -7.848 -6.148 1.00 74.25 81 GLY A C 1
ATOM 658 O O . GLY A 1 81 ? 4.023 -8.178 -5.428 1.00 74.25 81 GLY A O 1
ATOM 659 N N . GLY A 1 82 ? 6.202 -8.316 -5.958 1.00 79.88 82 GLY A N 1
ATOM 660 C CA . GLY A 1 82 ? 6.545 -9.251 -4.889 1.00 79.88 82 GLY A CA 1
ATOM 661 C C . GLY A 1 82 ? 6.394 -8.632 -3.504 1.00 79.88 82 GLY A C 1
ATOM 662 O O . GLY A 1 82 ? 5.819 -9.273 -2.626 1.00 79.88 82 GLY A O 1
ATOM 663 N N . GLY A 1 83 ? 6.815 -7.377 -3.309 1.00 80.81 83 GLY A N 1
ATOM 664 C CA . GLY A 1 83 ? 6.620 -6.653 -2.049 1.00 80.81 83 GLY A CA 1
ATOM 665 C C . GLY A 1 83 ? 5.142 -6.518 -1.672 1.00 80.81 83 GLY A C 1
ATOM 666 O O . GLY A 1 83 ? 4.748 -6.902 -0.567 1.00 80.81 83 GLY A O 1
ATOM 667 N N . ALA A 1 84 ? 4.311 -6.069 -2.618 1.00 81.62 84 ALA A N 1
ATOM 668 C CA . ALA A 1 84 ? 2.860 -5.977 -2.449 1.00 81.62 84 ALA A CA 1
ATOM 669 C C . ALA A 1 84 ? 2.225 -7.343 -2.131 1.00 81.62 84 ALA A C 1
ATOM 671 O O . ALA A 1 84 ? 1.399 -7.464 -1.223 1.00 81.62 84 ALA A O 1
ATOM 672 N N . TYR A 1 85 ? 2.649 -8.400 -2.829 1.00 84.62 85 TYR A N 1
ATOM 673 C CA . TYR A 1 85 ? 2.1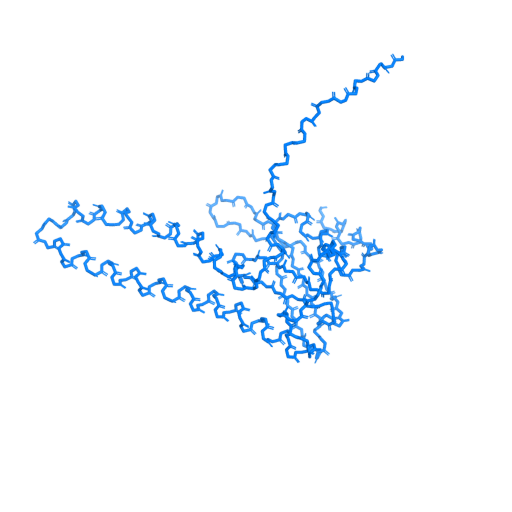58 -9.756 -2.590 1.00 84.62 85 TYR A CA 1
ATOM 674 C C . TYR A 1 85 ? 2.562 -10.289 -1.209 1.00 84.62 85 TYR A C 1
ATOM 676 O O . TYR A 1 85 ? 1.722 -10.814 -0.480 1.00 84.62 85 TYR A O 1
ATOM 684 N N . VAL A 1 86 ? 3.826 -10.131 -0.806 1.00 88.00 86 VAL A N 1
ATOM 685 C CA . VAL A 1 86 ? 4.313 -10.541 0.522 1.00 88.00 86 VAL A CA 1
ATOM 686 C C . VAL A 1 86 ? 3.550 -9.808 1.622 1.00 88.00 86 VAL A C 1
ATOM 688 O O . VAL A 1 86 ? 3.139 -10.436 2.602 1.00 88.00 86 VAL A O 1
ATOM 691 N N . HIS A 1 87 ? 3.313 -8.508 1.447 1.00 88.62 87 HIS A N 1
ATOM 692 C CA . HIS A 1 87 ? 2.507 -7.711 2.362 1.00 88.62 87 HIS A CA 1
ATOM 693 C C . HIS A 1 87 ? 1.072 -8.245 2.469 1.00 88.62 87 HIS A C 1
ATOM 695 O O . HIS A 1 87 ? 0.621 -8.549 3.574 1.00 88.62 87 HIS A O 1
ATOM 701 N N . LEU A 1 88 ? 0.389 -8.453 1.338 1.00 89.88 88 LEU A N 1
ATOM 702 C CA . LEU A 1 88 ? -0.959 -9.023 1.312 1.00 89.88 88 LEU A CA 1
ATOM 703 C C . LEU A 1 88 ? -1.006 -10.370 2.045 1.00 89.88 88 LEU A C 1
ATOM 705 O O . LEU A 1 88 ? -1.830 -10.565 2.934 1.00 89.88 88 LEU A O 1
ATOM 709 N N . ARG A 1 89 ? -0.075 -11.284 1.745 1.00 90.06 89 ARG A N 1
ATOM 710 C CA . ARG A 1 89 ? -0.009 -12.601 2.400 1.00 90.06 89 ARG A CA 1
ATOM 711 C C . ARG A 1 89 ? 0.266 -12.496 3.897 1.00 90.06 89 ARG A C 1
ATOM 713 O O . ARG A 1 89 ? -0.227 -13.328 4.657 1.00 90.06 89 ARG A O 1
ATOM 720 N N . LYS A 1 90 ? 1.041 -11.502 4.339 1.00 91.44 90 LYS A N 1
ATOM 721 C CA . LYS A 1 90 ? 1.259 -11.229 5.765 1.00 91.44 90 LYS A CA 1
ATOM 722 C C . LYS A 1 90 ? -0.053 -10.826 6.443 1.00 91.44 90 LYS A C 1
ATOM 724 O O . LYS A 1 90 ? -0.372 -11.391 7.486 1.00 91.44 90 LYS A O 1
ATOM 729 N N . VAL A 1 91 ? -0.810 -9.908 5.845 1.00 91.88 91 VAL A N 1
ATOM 730 C CA . VAL A 1 91 ? -2.100 -9.444 6.380 1.00 91.88 91 VAL A CA 1
ATOM 731 C C . VAL A 1 91 ? -3.134 -10.574 6.383 1.00 91.88 91 VAL A C 1
ATOM 733 O O . VAL A 1 91 ? -3.761 -10.818 7.411 1.00 91.88 91 VAL A O 1
ATOM 736 N N . GLU A 1 92 ? -3.254 -11.331 5.287 1.00 92.31 92 GLU A N 1
ATOM 737 C CA . GLU A 1 92 ? -4.169 -12.479 5.192 1.00 92.31 92 GLU A CA 1
ATOM 738 C C . GLU A 1 92 ? -3.887 -13.536 6.267 1.00 92.31 92 GLU A C 1
ATOM 740 O O . GLU A 1 92 ? -4.810 -14.028 6.912 1.00 92.31 92 GLU A O 1
ATOM 745 N N . ARG A 1 93 ? -2.609 -13.874 6.497 1.00 91.81 93 ARG A N 1
ATOM 746 C CA . ARG A 1 93 ? -2.212 -14.833 7.543 1.00 91.81 93 ARG A CA 1
ATOM 747 C C . ARG A 1 93 ? -2.511 -14.321 8.944 1.00 91.81 93 ARG A C 1
ATOM 749 O O . ARG A 1 93 ? -2.913 -15.105 9.791 1.00 91.81 93 ARG A O 1
ATOM 756 N N . ALA A 1 94 ? -2.286 -13.033 9.184 1.00 91.56 94 ALA A N 1
ATOM 757 C CA . ALA A 1 94 ? -2.490 -12.427 10.492 1.00 91.56 94 ALA A CA 1
ATOM 758 C C . ALA A 1 94 ? -3.980 -12.372 10.875 1.00 91.56 94 ALA A C 1
ATOM 760 O O . ALA A 1 94 ? -4.323 -12.542 12.038 1.00 91.56 94 ALA A O 1
ATOM 761 N N . VAL A 1 95 ? -4.860 -12.175 9.892 1.00 91.31 95 VAL A N 1
ATOM 762 C CA . VAL A 1 95 ? -6.311 -12.044 10.100 1.00 91.31 95 VAL A CA 1
ATOM 763 C C . VAL A 1 95 ? -7.050 -13.376 9.928 1.00 91.31 95 VAL A C 1
ATOM 765 O O . VAL A 1 95 ? -8.164 -13.530 10.419 1.00 91.31 95 VAL A O 1
ATOM 768 N N . GLY A 1 96 ? -6.463 -14.339 9.215 1.00 91.19 96 GLY A N 1
ATOM 769 C CA . GLY A 1 96 ? -7.103 -15.618 8.891 1.00 91.19 96 GLY A CA 1
ATOM 770 C C . GLY A 1 96 ? -8.150 -15.530 7.773 1.00 91.19 96 GLY A C 1
ATOM 771 O O . GLY A 1 96 ? -8.869 -16.497 7.533 1.00 91.19 96 GLY A O 1
ATOM 772 N N . LYS A 1 97 ? -8.238 -14.396 7.067 1.00 90.56 97 LYS A N 1
ATOM 773 C CA . LYS A 1 97 ? -9.148 -14.180 5.932 1.00 90.56 97 LYS A CA 1
ATOM 774 C C . LYS A 1 97 ? -8.352 -13.909 4.662 1.00 90.56 97 LYS A C 1
ATOM 776 O O . LYS A 1 97 ? -7.378 -13.159 4.688 1.00 90.56 97 LYS A O 1
ATOM 781 N N . ARG A 1 98 ? -8.786 -14.481 3.537 1.00 88.00 98 ARG A N 1
ATOM 782 C CA . ARG A 1 98 ? -8.199 -14.186 2.223 1.00 88.00 98 ARG A CA 1
ATOM 783 C C . ARG A 1 98 ? -8.891 -12.987 1.595 1.00 88.00 98 ARG A C 1
ATOM 785 O O . ARG A 1 98 ? -10.116 -12.923 1.573 1.00 88.00 98 ARG A O 1
ATOM 792 N N . TYR A 1 99 ? -8.112 -12.086 1.011 1.00 85.81 99 TYR A N 1
ATOM 793 C CA . TYR A 1 99 ? -8.627 -10.914 0.307 1.00 85.81 99 TYR A CA 1
ATOM 794 C C . TYR A 1 99 ? -9.430 -11.304 -0.938 1.00 85.81 99 TYR A C 1
ATOM 796 O O . TYR A 1 99 ? -10.419 -10.660 -1.267 1.00 85.81 99 TYR A O 1
ATOM 804 N N . LYS A 1 100 ? -9.052 -12.408 -1.598 1.00 84.88 100 LYS A N 1
ATOM 805 C CA . LYS A 1 100 ? -9.805 -12.998 -2.718 1.00 84.88 100 LYS A CA 1
ATOM 806 C C . LYS A 1 100 ? -11.248 -13.363 -2.347 1.00 84.88 100 LYS A C 1
ATOM 808 O O . LYS A 1 100 ? -12.119 -13.271 -3.204 1.00 84.88 100 LYS A O 1
ATOM 813 N N . ASP A 1 101 ? -11.484 -13.804 -1.114 1.00 86.69 101 ASP A N 1
ATOM 814 C CA . ASP A 1 101 ? -12.773 -14.366 -0.689 1.00 86.69 101 ASP A CA 1
ATOM 815 C C . ASP A 1 101 ? -13.742 -13.274 -0.192 1.00 86.69 101 ASP A C 1
ATOM 817 O O . ASP A 1 101 ? -14.765 -13.563 0.424 1.00 86.69 101 ASP A O 1
ATOM 821 N N . ARG A 1 102 ? -13.409 -12.001 -0.434 1.00 81.94 102 ARG A N 1
ATOM 822 C CA . ARG A 1 102 ? -14.204 -10.856 0.002 1.00 81.94 102 ARG A CA 1
ATOM 823 C C . ARG A 1 102 ? -15.516 -10.745 -0.785 1.00 81.94 102 ARG A C 1
ATOM 825 O O . ARG A 1 102 ? -15.547 -10.927 -2.001 1.00 81.94 102 ARG A O 1
ATOM 832 N N . THR A 1 103 ? -16.590 -10.386 -0.091 1.00 82.19 103 THR A N 1
ATOM 833 C CA . THR A 1 103 ? -17.949 -10.231 -0.651 1.00 82.19 103 THR A CA 1
ATOM 834 C C . THR A 1 103 ? -18.460 -8.789 -0.591 1.00 82.19 103 THR A C 1
ATOM 836 O O . THR A 1 103 ? -19.532 -8.471 -1.094 1.00 82.19 103 THR A O 1
ATOM 839 N N . ASP A 1 104 ? -17.667 -7.888 -0.021 1.00 81.44 104 ASP A N 1
ATOM 840 C CA . ASP A 1 104 ? -17.992 -6.495 0.281 1.00 81.44 104 ASP A CA 1
ATOM 841 C C . ASP A 1 104 ? -17.741 -5.523 -0.892 1.00 81.44 104 ASP A C 1
ATOM 843 O O . ASP A 1 104 ? -17.808 -4.311 -0.710 1.00 81.44 104 ASP A O 1
ATOM 847 N N . PHE A 1 105 ? -17.475 -6.011 -2.111 1.00 76.44 105 PHE A N 1
ATOM 848 C CA . PHE A 1 105 ? -17.186 -5.158 -3.278 1.00 76.44 105 PHE A CA 1
ATOM 849 C C . PHE A 1 105 ? -18.317 -4.184 -3.628 1.00 76.44 105 PHE A C 1
ATOM 851 O O . PHE A 1 105 ? -18.055 -3.071 -4.088 1.00 76.44 105 PHE A O 1
ATOM 858 N N . ALA A 1 106 ? -19.566 -4.605 -3.419 1.00 79.94 106 ALA A N 1
ATOM 859 C CA . ALA A 1 106 ? -20.743 -3.785 -3.688 1.00 79.94 106 ALA A CA 1
ATOM 860 C C . ALA A 1 106 ? -20.949 -2.683 -2.637 1.00 79.94 106 ALA A C 1
ATOM 862 O O . ALA A 1 106 ? -21.661 -1.715 -2.899 1.00 79.94 106 ALA A O 1
ATOM 863 N N . LEU A 1 107 ? -20.325 -2.809 -1.461 1.00 80.81 107 LEU A N 1
ATOM 864 C CA . LEU A 1 107 ? -20.468 -1.831 -0.394 1.00 80.81 107 LEU A CA 1
ATOM 865 C C . LEU A 1 107 ? -19.635 -0.575 -0.688 1.00 80.81 107 LEU A C 1
ATOM 867 O O . LEU A 1 107 ? -18.570 -0.661 -1.319 1.00 80.81 107 LEU A O 1
ATOM 871 N N . PRO A 1 108 ? -20.075 0.601 -0.209 1.00 79.88 108 PRO A N 1
ATOM 872 C CA . PRO A 1 108 ? -19.237 1.791 -0.162 1.00 79.88 108 PRO A CA 1
ATOM 873 C C . PRO A 1 108 ? -17.929 1.505 0.575 1.00 79.88 108 PRO A C 1
ATOM 875 O O . PRO A 1 108 ? -17.925 0.767 1.558 1.00 79.88 108 PRO A O 1
ATOM 878 N N . GLU A 1 109 ? -16.828 2.126 0.150 1.00 77.50 109 GLU A N 1
ATOM 879 C CA . GLU A 1 109 ? -15.490 1.814 0.668 1.00 77.50 109 GLU A CA 1
ATOM 880 C C . GLU A 1 109 ? -15.414 1.826 2.196 1.00 77.50 109 GLU A C 1
ATOM 882 O O . GLU A 1 109 ? -14.932 0.871 2.787 1.00 77.50 109 GLU A O 1
ATOM 887 N N . HIS A 1 110 ? -15.990 2.833 2.851 1.00 78.44 110 HIS A N 1
ATOM 888 C CA . HIS A 1 110 ? -15.993 2.948 4.311 1.00 78.44 110 HIS A CA 1
ATOM 889 C C . HIS A 1 110 ? -16.721 1.822 5.063 1.00 78.44 110 HIS A C 1
ATOM 891 O O . HIS A 1 110 ? -16.553 1.718 6.273 1.00 78.44 110 HIS A O 1
ATOM 897 N N . GLN A 1 111 ? -17.518 0.998 4.382 1.00 80.88 111 GLN A N 1
ATOM 898 C CA . GLN A 1 111 ? -18.212 -0.169 4.944 1.00 80.88 111 GLN A CA 1
ATOM 899 C C . GLN A 1 111 ? -17.503 -1.483 4.597 1.00 80.88 111 GLN A C 1
ATOM 901 O O . GLN A 1 111 ? -17.846 -2.532 5.136 1.00 80.88 111 GLN A O 1
ATOM 906 N N . ARG A 1 112 ? -16.493 -1.438 3.720 1.00 86.56 112 ARG A N 1
ATOM 907 C CA . ARG A 1 112 ? -15.692 -2.602 3.335 1.00 86.56 112 ARG A CA 1
ATOM 908 C C . ARG A 1 112 ? -14.842 -3.085 4.508 1.00 86.56 112 ARG A C 1
ATOM 910 O O . ARG A 1 112 ? -14.363 -2.288 5.317 1.00 86.56 112 ARG A O 1
ATOM 917 N N . GLU A 1 113 ? -14.610 -4.387 4.589 1.00 88.19 113 GLU A N 1
ATOM 918 C CA . GLU A 1 113 ? -13.704 -5.017 5.558 1.00 88.19 113 GLU A CA 1
ATOM 919 C C . GLU A 1 113 ? -12.231 -4.749 5.228 1.00 88.19 113 GLU A C 1
ATOM 921 O O . GLU A 1 113 ? -11.379 -4.765 6.120 1.00 88.19 113 GLU A O 1
ATOM 926 N N . TRP A 1 114 ? -11.945 -4.491 3.951 1.00 88.69 114 TRP A N 1
ATOM 927 C CA . TRP A 1 114 ? -10.602 -4.302 3.418 1.00 88.69 114 TRP A CA 1
ATOM 928 C C . TRP A 1 114 ? -10.401 -2.884 2.882 1.00 88.69 114 TRP A C 1
ATOM 930 O O . TRP A 1 114 ? -11.204 -2.401 2.082 1.00 88.69 114 TRP A O 1
ATOM 940 N N . PHE A 1 115 ? -9.300 -2.263 3.293 1.00 87.88 115 PHE A N 1
ATOM 941 C CA . PHE A 1 115 ? -8.763 -1.013 2.773 1.00 87.88 115 PHE A CA 1
ATOM 942 C C . PHE A 1 115 ? -7.658 -1.306 1.771 1.00 87.88 115 PHE A C 1
ATOM 944 O O . PHE A 1 115 ? -6.814 -2.172 2.009 1.00 87.88 115 PHE A O 1
ATOM 951 N N . THR A 1 116 ? -7.631 -0.556 0.680 1.00 85.81 116 THR A N 1
ATOM 952 C CA . THR A 1 116 ? -6.577 -0.648 -0.328 1.00 85.81 116 THR A CA 1
ATOM 953 C C . THR A 1 116 ? -5.954 0.719 -0.518 1.00 85.81 116 THR A C 1
ATOM 955 O O . THR A 1 116 ? -6.675 1.687 -0.744 1.00 85.81 116 THR A O 1
ATOM 958 N N . GLU A 1 117 ? -4.631 0.781 -0.466 1.00 82.06 117 GLU A N 1
ATOM 959 C CA . GLU A 1 117 ? -3.859 1.999 -0.697 1.00 82.06 117 GLU A CA 1
ATOM 960 C C . GLU A 1 117 ? -2.811 1.737 -1.768 1.00 82.06 117 GLU A C 1
ATOM 962 O O . GLU A 1 117 ? -2.235 0.65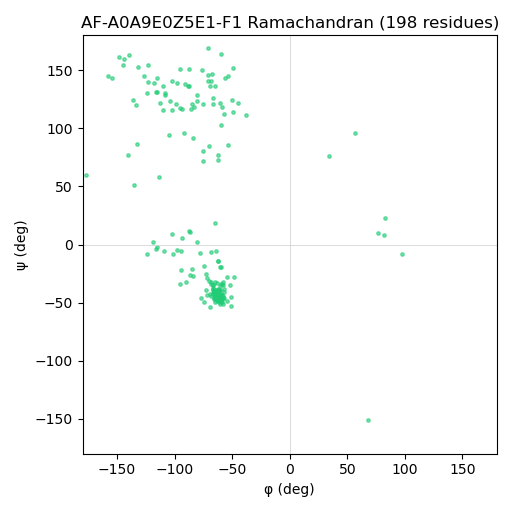0 -1.845 1.00 82.06 117 GLU A O 1
ATOM 967 N N . TYR A 1 118 ? -2.541 2.741 -2.594 1.00 74.00 118 TYR A N 1
ATOM 968 C CA . TYR A 1 118 ? -1.401 2.707 -3.494 1.00 74.00 118 TYR A CA 1
ATOM 969 C C . TYR A 1 118 ? -0.360 3.717 -3.046 1.00 74.00 118 TYR A C 1
ATOM 971 O O . TYR A 1 118 ? -0.605 4.912 -3.116 1.00 74.00 118 TYR A O 1
ATOM 979 N N . SER A 1 119 ? 0.817 3.250 -2.643 1.00 68.38 119 SER A N 1
ATOM 980 C CA . SER A 1 119 ? 1.947 4.116 -2.318 1.00 68.38 119 SER A CA 1
ATOM 981 C C . SER A 1 119 ? 3.035 3.964 -3.375 1.00 68.38 119 SER A C 1
ATOM 983 O O . SER A 1 119 ? 3.380 2.849 -3.759 1.00 68.38 119 SER A O 1
ATOM 985 N N . VAL A 1 120 ? 3.627 5.070 -3.829 1.00 61.09 120 VAL A N 1
ATOM 986 C CA . VAL A 1 120 ? 4.707 5.040 -4.835 1.00 61.09 120 VAL A CA 1
ATOM 987 C C . VAL A 1 120 ? 5.925 4.248 -4.339 1.00 61.09 120 VAL A C 1
ATOM 989 O O . VAL A 1 120 ? 6.552 3.535 -5.117 1.00 61.09 120 VAL A O 1
ATOM 992 N N . SER A 1 121 ? 6.242 4.326 -3.043 1.00 60.19 121 SER A N 1
ATOM 993 C CA . SER A 1 121 ? 7.424 3.676 -2.460 1.00 60.19 121 SER A CA 1
ATOM 994 C C . SER A 1 121 ? 7.188 2.228 -2.029 1.00 60.19 121 SER A C 1
ATOM 996 O O . SER A 1 121 ? 8.129 1.440 -1.989 1.00 60.19 121 SER A O 1
ATOM 998 N N . ALA A 1 122 ? 5.946 1.865 -1.709 1.00 65.31 122 ALA A N 1
ATOM 999 C CA . ALA A 1 122 ? 5.612 0.546 -1.172 1.00 65.31 122 ALA A CA 1
ATOM 1000 C C . ALA A 1 122 ? 4.645 -0.262 -2.054 1.00 65.31 122 ALA A C 1
ATOM 1002 O O . ALA A 1 122 ? 4.273 -1.381 -1.703 1.00 65.31 122 ALA A O 1
ATOM 1003 N N . GLY A 1 123 ? 4.258 0.291 -3.203 1.00 72.19 123 GLY A N 1
ATOM 1004 C CA . GLY A 1 123 ? 3.329 -0.310 -4.144 1.00 72.19 123 GLY A CA 1
ATOM 1005 C C . GLY A 1 123 ? 1.902 -0.402 -3.603 1.00 72.19 123 GLY A C 1
ATOM 1006 O O . GLY A 1 123 ? 1.440 0.416 -2.807 1.00 72.19 123 GLY A O 1
ATOM 1007 N N . PHE A 1 124 ? 1.187 -1.418 -4.081 1.00 79.50 124 PHE A N 1
ATOM 1008 C CA . PHE A 1 124 ? -0.178 -1.714 -3.666 1.00 79.50 124 PHE A CA 1
ATOM 1009 C C . PHE A 1 124 ? -0.189 -2.357 -2.274 1.00 79.50 124 PHE A C 1
ATOM 1011 O O . PHE A 1 124 ? 0.399 -3.418 -2.062 1.00 79.50 124 PHE A O 1
ATOM 1018 N N . GLN A 1 125 ? -0.877 -1.724 -1.332 1.00 84.88 125 GLN A N 1
ATOM 1019 C CA . GLN A 1 125 ? -1.036 -2.186 0.039 1.00 84.88 125 GLN A CA 1
ATOM 1020 C C . GLN A 1 125 ? -2.498 -2.501 0.324 1.00 84.88 125 GLN A C 1
ATOM 1022 O O . GLN A 1 125 ? -3.408 -1.825 -0.155 1.00 84.88 125 GLN A O 1
ATOM 1027 N N . VAL A 1 126 ? -2.722 -3.543 1.119 1.00 89.06 126 VAL A N 1
ATOM 1028 C CA . VAL A 1 126 ? -4.061 -4.022 1.454 1.00 89.06 126 VAL A CA 1
ATOM 1029 C C . VAL A 1 126 ? -4.103 -4.323 2.936 1.00 89.06 126 VAL A C 1
ATOM 1031 O O . VAL A 1 126 ? -3.331 -5.144 3.425 1.00 89.06 126 VAL A O 1
ATOM 1034 N N . PHE A 1 127 ? -5.046 -3.707 3.634 1.00 90.38 127 PHE A N 1
ATOM 1035 C CA . PHE A 1 127 ? -5.230 -3.882 5.064 1.00 90.38 127 PHE A CA 1
ATOM 1036 C C . PHE A 1 127 ? -6.648 -4.350 5.360 1.00 90.38 127 PHE A C 1
ATOM 1038 O O . PHE A 1 127 ? -7.607 -3.868 4.770 1.00 90.38 127 PHE A O 1
ATOM 1045 N N . HIS A 1 128 ? -6.801 -5.270 6.304 1.00 90.88 128 HIS A N 1
ATOM 1046 C CA . HIS A 1 128 ? -8.108 -5.608 6.867 1.00 90.88 128 HIS A CA 1
ATOM 1047 C C . HIS A 1 128 ? -8.323 -4.813 8.157 1.00 90.88 128 HIS A C 1
ATOM 1049 O O . HIS A 1 128 ? -7.357 -4.555 8.873 1.00 90.88 128 HIS A O 1
ATOM 1055 N N . ARG A 1 129 ? -9.567 -4.487 8.521 1.00 87.94 129 ARG A N 1
ATOM 1056 C CA . ARG A 1 129 ? -9.871 -3.772 9.782 1.00 87.94 129 ARG A CA 1
ATOM 1057 C C . ARG A 1 129 ? -9.222 -4.422 10.999 1.00 87.94 129 ARG A C 1
ATOM 1059 O O . ARG A 1 129 ? -8.455 -3.789 11.710 1.00 87.94 129 ARG A O 1
ATOM 1066 N N . ASN A 1 130 ? -9.453 -5.724 11.156 1.00 89.12 130 ASN A N 1
ATOM 1067 C CA . ASN A 1 130 ? -8.922 -6.523 12.266 1.00 89.12 130 ASN A CA 1
ATOM 1068 C C . ASN A 1 130 ? -7.399 -6.717 12.228 1.00 89.12 130 ASN A C 1
ATOM 1070 O O . ASN A 1 130 ? -6.852 -7.303 13.154 1.00 89.12 130 ASN A O 1
ATOM 1074 N N . TYR A 1 131 ? -6.709 -6.288 11.166 1.00 90.75 131 TYR A N 1
ATOM 1075 C CA . TYR A 1 131 ? -5.248 -6.324 11.151 1.00 90.75 131 TYR A CA 1
ATOM 1076 C C . TYR A 1 131 ? -4.658 -5.289 12.110 1.00 90.75 131 TYR A C 1
ATOM 1078 O O . TYR A 1 131 ? -3.594 -5.515 12.682 1.00 90.75 131 TYR A O 1
ATOM 1086 N N . PHE A 1 132 ? -5.353 -4.169 12.304 1.00 89.31 132 PHE A N 1
ATOM 1087 C CA . PHE A 1 132 ? -4.971 -3.148 13.262 1.00 89.31 132 PHE A CA 1
ATOM 1088 C C . PHE A 1 132 ? -5.541 -3.512 14.629 1.00 89.31 132 PHE A C 1
ATOM 1090 O O . PHE A 1 132 ? -6.755 -3.561 14.815 1.00 89.31 132 PHE A O 1
ATOM 1097 N N . ARG A 1 133 ? -4.658 -3.752 15.597 1.00 87.31 133 ARG A N 1
ATOM 1098 C CA . ARG A 1 133 ? -5.056 -3.818 17.004 1.00 87.31 133 ARG A CA 1
ATOM 1099 C C . ARG A 1 133 ? -5.279 -2.413 17.547 1.00 87.31 133 ARG A C 1
ATOM 1101 O O . ARG A 1 133 ? -6.262 -2.154 18.230 1.00 87.31 133 ARG A O 1
ATOM 1108 N N . GLU A 1 134 ? -4.344 -1.520 17.242 1.00 85.06 134 GLU A N 1
ATOM 1109 C CA . GLU A 1 134 ? -4.364 -0.134 17.686 1.00 85.06 134 GLU A CA 1
ATOM 1110 C C . GLU A 1 134 ? -3.582 0.743 16.709 1.00 85.06 134 GLU A C 1
ATOM 1112 O O . GLU A 1 134 ? -2.542 0.340 16.188 1.00 85.06 134 GLU A O 1
ATOM 1117 N N . ILE A 1 135 ? -4.070 1.960 16.486 1.00 85.94 135 ILE A N 1
ATOM 1118 C CA . ILE A 1 135 ? -3.318 3.009 15.802 1.00 85.94 135 ILE A CA 1
ATOM 1119 C C . ILE A 1 135 ? -2.659 3.866 16.874 1.00 85.94 135 ILE A C 1
ATOM 1121 O O . ILE A 1 135 ? -3.362 4.491 17.666 1.00 85.94 135 ILE A O 1
ATOM 1125 N N . THR A 1 136 ? -1.329 3.891 16.885 1.00 84.06 136 THR A N 1
ATOM 1126 C CA . THR A 1 136 ? -0.544 4.558 17.930 1.00 84.06 136 THR A CA 1
ATOM 1127 C C . THR A 1 136 ? -0.246 6.013 17.603 1.00 84.06 136 THR A C 1
ATOM 1129 O O . THR A 1 136 ? -0.128 6.826 18.510 1.00 84.06 136 THR A O 1
ATOM 1132 N N . TYR A 1 137 ? -0.083 6.348 16.322 1.00 81.69 137 TYR A N 1
ATOM 1133 C CA . TYR A 1 137 ? 0.229 7.711 15.894 1.00 81.69 137 TYR A CA 1
ATOM 1134 C C . TYR A 1 137 ? -0.177 7.924 14.443 1.00 81.69 137 TYR A C 1
ATOM 1136 O O . TYR A 1 137 ? -0.038 7.023 13.615 1.00 81.69 137 TYR A O 1
ATOM 1144 N N . ILE A 1 138 ? -0.632 9.133 14.135 1.00 80.12 138 ILE A N 1
ATOM 1145 C CA . ILE A 1 138 ? -0.846 9.596 12.769 1.00 80.12 138 ILE A CA 1
ATOM 1146 C C . ILE A 1 138 ? -0.246 10.985 12.679 1.00 80.12 138 ILE A C 1
ATOM 1148 O O . ILE A 1 138 ? -0.673 11.860 13.411 1.00 80.12 138 ILE A O 1
ATOM 1152 N N . GLY A 1 139 ? 0.733 11.183 11.807 1.00 72.00 139 GLY A N 1
ATOM 1153 C CA . GLY A 1 139 ? 1.433 12.457 11.697 1.00 72.00 139 GLY A CA 1
ATOM 1154 C C . GLY A 1 139 ? 1.543 12.936 10.272 1.00 72.00 139 GLY A C 1
ATOM 1155 O O . GLY A 1 139 ? 1.559 12.144 9.327 1.00 72.00 139 GLY A O 1
ATOM 1156 N N . CYS A 1 140 ? 1.631 14.251 10.144 1.00 76.38 140 CYS A N 1
ATOM 1157 C CA . CYS A 1 140 ? 1.944 14.941 8.911 1.00 76.38 140 CYS A CA 1
ATOM 1158 C C . CYS A 1 140 ? 3.463 15.149 8.859 1.00 76.38 140 CYS A C 1
ATOM 1160 O O . CYS A 1 140 ? 3.978 16.090 9.454 1.00 76.38 140 CYS A O 1
ATOM 1162 N N . GLU A 1 141 ? 4.193 14.267 8.180 1.00 73.00 141 GLU A N 1
ATOM 1163 C CA . GLU A 1 141 ? 5.641 14.417 8.012 1.00 73.00 141 GLU A CA 1
ATOM 1164 C C . GLU A 1 141 ? 5.922 15.196 6.715 1.00 73.00 141 GLU A C 1
ATOM 1166 O O . GLU A 1 141 ? 5.288 14.984 5.676 1.00 73.00 141 GLU A O 1
ATOM 1171 N N . ARG A 1 142 ? 6.879 16.127 6.770 1.00 68.38 142 ARG A N 1
ATOM 1172 C CA . ARG A 1 142 ? 7.421 16.796 5.583 1.00 68.38 142 ARG A CA 1
ATOM 1173 C C . ARG A 1 142 ? 8.769 16.176 5.266 1.00 68.38 142 ARG A C 1
ATOM 1175 O O . ARG A 1 142 ? 9.704 16.312 6.049 1.00 68.38 142 ARG A O 1
ATOM 1182 N N . GLU A 1 143 ? 8.882 15.522 4.116 1.00 64.31 143 GLU A N 1
ATOM 1183 C CA . GLU A 1 143 ? 10.202 15.193 3.581 1.00 64.31 143 GLU A CA 1
ATOM 1184 C C . GLU A 1 143 ? 10.755 16.447 2.884 1.00 64.31 143 GLU A C 1
ATOM 1186 O O . GLU A 1 143 ? 10.045 17.064 2.073 1.00 64.31 143 GLU A O 1
ATOM 1191 N N . PRO A 1 144 ? 11.991 16.877 3.210 1.00 56.59 144 PRO A N 1
ATOM 1192 C CA . PRO A 1 144 ? 12.660 17.904 2.430 1.00 56.59 144 PRO A CA 1
ATOM 1193 C C . PRO A 1 144 ? 12.779 17.382 0.999 1.00 56.59 144 PRO A C 1
ATOM 1195 O O . PRO A 1 144 ? 13.354 16.322 0.762 1.00 56.59 144 PRO A O 1
ATOM 1198 N N . GLY A 1 145 ? 12.161 18.089 0.053 1.00 55.28 145 GLY A N 1
ATOM 1199 C CA . GLY A 1 145 ? 12.214 17.701 -1.349 1.00 55.28 145 GLY A CA 1
ATOM 1200 C C . GLY A 1 145 ? 13.646 17.801 -1.863 1.00 55.28 145 GLY A C 1
ATOM 1201 O O . GLY A 1 145 ? 14.341 18.784 -1.591 1.00 55.28 145 GLY A O 1
ATOM 1202 N N . ASP A 1 146 ? 14.090 16.797 -2.617 1.00 48.69 146 ASP A N 1
ATOM 1203 C CA . ASP A 1 146 ? 15.363 16.881 -3.322 1.00 48.69 146 ASP A CA 1
ATOM 1204 C C . ASP A 1 146 ? 15.321 18.056 -4.314 1.00 48.69 146 ASP A C 1
ATOM 1206 O O . ASP A 1 146 ? 14.447 18.145 -5.178 1.00 48.69 146 ASP A O 1
ATOM 1210 N N . ARG A 1 147 ? 16.271 18.985 -4.139 1.00 43.78 147 ARG A N 1
ATOM 1211 C CA . ARG A 1 147 ? 16.670 20.061 -5.067 1.00 43.78 147 ARG A CA 1
ATOM 1212 C C . ARG A 1 147 ? 15.531 20.666 -5.909 1.00 43.78 147 ARG A C 1
ATOM 1214 O O . ARG A 1 147 ? 15.454 20.457 -7.116 1.00 43.78 147 ARG A O 1
ATOM 1221 N N . GLY A 1 148 ? 14.711 21.510 -5.283 1.00 49.62 148 GLY A N 1
ATOM 1222 C CA . GLY A 1 148 ? 13.835 22.460 -5.988 1.00 49.62 148 GLY A CA 1
ATOM 1223 C C . GLY A 1 148 ? 12.384 22.018 -6.188 1.00 49.62 148 GLY A C 1
ATOM 1224 O O . GLY A 1 148 ? 11.555 22.849 -6.552 1.00 49.62 148 GLY A O 1
ATOM 1225 N N . SER A 1 149 ? 12.036 20.767 -5.880 1.00 47.59 149 SER A N 1
ATOM 1226 C CA . SER A 1 149 ? 10.638 20.396 -5.641 1.00 47.59 149 SER A CA 1
ATOM 1227 C C . SER A 1 149 ? 10.279 20.797 -4.212 1.00 47.59 149 SER A C 1
ATOM 1229 O O . SER A 1 149 ? 10.955 20.381 -3.273 1.00 47.59 149 SER A O 1
ATOM 1231 N N . GLY A 1 150 ? 9.237 21.612 -4.029 1.00 52.66 150 GLY A N 1
ATOM 1232 C CA . GLY A 1 150 ? 8.741 21.987 -2.701 1.00 52.66 150 GLY A CA 1
ATOM 1233 C C . GLY A 1 150 ? 8.545 20.770 -1.785 1.00 52.66 150 GLY A C 1
ATOM 1234 O O . GLY A 1 150 ? 8.312 19.657 -2.260 1.00 52.66 150 GLY A O 1
ATOM 1235 N N . SER A 1 151 ? 8.669 20.986 -0.471 1.00 58.69 151 SER A N 1
ATOM 1236 C CA . SER A 1 151 ? 8.530 19.950 0.561 1.00 58.69 151 SER A CA 1
ATOM 1237 C C . SER A 1 151 ? 7.308 19.065 0.311 1.00 58.69 151 SER A C 1
ATOM 1239 O O . SER A 1 151 ? 6.178 19.565 0.275 1.00 58.69 151 SER A O 1
ATOM 1241 N N . GLN A 1 152 ? 7.520 17.758 0.169 1.00 62.38 152 GLN A N 1
ATOM 1242 C CA . GLN A 1 152 ? 6.422 16.817 -0.003 1.00 62.38 152 GLN A CA 1
ATOM 1243 C C . GLN A 1 152 ? 5.853 16.462 1.370 1.00 62.38 152 GLN A C 1
ATOM 1245 O O . GLN A 1 152 ? 6.548 15.948 2.245 1.00 62.38 152 GLN A O 1
ATOM 1250 N N . THR A 1 153 ? 4.576 16.783 1.570 1.00 69.94 153 THR A N 1
ATOM 1251 C CA . THR A 1 153 ? 3.862 16.538 2.828 1.00 69.94 153 THR A CA 1
ATOM 1252 C C . THR A 1 153 ? 3.141 15.202 2.733 1.00 69.94 153 THR A C 1
ATOM 1254 O O . THR A 1 153 ? 2.276 15.062 1.876 1.00 69.94 153 THR A O 1
ATOM 1257 N N . TYR A 1 154 ? 3.484 14.213 3.553 1.00 75.38 154 TYR A N 1
ATOM 1258 C CA . TYR A 1 154 ? 2.817 12.906 3.572 1.00 75.38 154 TYR A CA 1
ATOM 1259 C C . TYR A 1 154 ? 2.263 12.586 4.956 1.00 75.38 154 TYR A C 1
ATOM 1261 O O . TYR A 1 154 ? 2.757 13.065 5.976 1.00 75.38 154 TYR A O 1
ATOM 1269 N N . TYR A 1 155 ? 1.236 11.740 4.987 1.00 79.56 155 TYR A N 1
ATOM 1270 C CA . TYR A 1 155 ? 0.650 11.273 6.236 1.00 79.56 155 TYR A CA 1
ATOM 1271 C C . TYR A 1 155 ? 1.192 9.894 6.575 1.00 79.56 155 TYR A C 1
ATOM 1273 O O . TYR A 1 155 ? 1.043 8.943 5.806 1.00 79.56 155 TYR A O 1
ATOM 1281 N N . LYS A 1 156 ? 1.832 9.778 7.734 1.00 85.12 156 LYS A N 1
ATOM 1282 C CA . LYS A 1 156 ? 2.401 8.525 8.217 1.00 85.12 156 LYS A CA 1
ATOM 1283 C C . LYS A 1 156 ? 1.587 8.002 9.378 1.00 85.12 156 LYS A C 1
ATOM 1285 O O . LYS A 1 156 ? 1.335 8.714 10.347 1.00 85.12 156 LYS A O 1
ATOM 1290 N N . ILE A 1 157 ? 1.199 6.741 9.274 1.00 86.75 157 ILE A N 1
ATOM 1291 C CA . ILE A 1 157 ? 0.376 6.056 10.263 1.00 86.75 157 ILE A CA 1
ATOM 1292 C C . ILE A 1 157 ? 1.232 4.976 10.906 1.00 86.75 157 ILE A C 1
ATOM 1294 O O . ILE A 1 157 ? 1.724 4.085 10.213 1.00 86.75 157 ILE A O 1
ATOM 1298 N N . PHE A 1 158 ? 1.394 5.040 12.225 1.00 88.88 158 PHE A N 1
ATOM 1299 C CA . PHE A 1 158 ? 1.983 3.974 13.027 1.00 88.88 158 PHE A CA 1
ATOM 1300 C C . PHE A 1 158 ? 0.889 3.207 13.746 1.00 88.88 158 PHE A C 1
ATOM 1302 O O . PHE A 1 158 ? -0.088 3.772 14.244 1.00 88.88 158 PHE A O 1
ATOM 1309 N N . PHE A 1 159 ? 1.074 1.900 13.806 1.00 89.88 159 PHE A N 1
ATOM 1310 C CA . PHE A 1 159 ? 0.092 0.998 14.366 1.00 89.88 159 PHE A CA 1
ATOM 1311 C C . PHE A 1 159 ? 0.759 -0.202 15.025 1.00 89.88 159 PHE A C 1
ATOM 1313 O O . PHE A 1 159 ? 1.914 -0.539 14.756 1.00 89.88 159 PHE A O 1
ATOM 1320 N N . ILE A 1 160 ? -0.008 -0.867 15.875 1.00 90.56 160 ILE A N 1
ATOM 1321 C CA . ILE A 1 160 ? 0.284 -2.193 16.395 1.00 90.56 160 ILE A CA 1
ATOM 1322 C C . ILE A 1 160 ? -0.631 -3.163 15.650 1.00 90.56 160 ILE A C 1
ATOM 1324 O O . ILE A 1 160 ? -1.852 -2.983 15.617 1.00 90.56 160 ILE A O 1
ATOM 1328 N N . ASP A 1 161 ? -0.040 -4.168 15.008 1.00 91.94 161 ASP A N 1
ATOM 1329 C CA . ASP A 1 161 ? -0.798 -5.207 14.317 1.00 91.94 161 ASP A CA 1
ATOM 1330 C C . ASP A 1 161 ? -1.509 -6.145 15.311 1.00 91.94 161 ASP A C 1
ATOM 1332 O O . ASP A 1 161 ? -1.266 -6.122 16.522 1.00 91.94 161 ASP A O 1
ATOM 1336 N N . CYS A 1 162 ? -2.402 -6.995 14.809 1.00 90.75 162 CYS A N 1
ATOM 1337 C CA . CYS A 1 162 ? -3.140 -7.963 15.623 1.00 90.75 162 CYS A CA 1
ATOM 1338 C C . CYS A 1 162 ? -2.240 -8.960 16.376 1.00 90.75 162 CYS A C 1
ATOM 1340 O O . CYS A 1 162 ? -2.667 -9.524 17.379 1.00 90.75 162 CYS A O 1
ATOM 1342 N N . ASN A 1 163 ? -0.984 -9.127 15.952 1.00 92.44 163 ASN A N 1
ATOM 1343 C CA . ASN A 1 163 ? 0.019 -9.960 16.616 1.00 92.44 163 ASN A CA 1
ATOM 1344 C C . ASN A 1 163 ? 0.904 -9.164 17.595 1.00 92.44 163 ASN A C 1
ATOM 1346 O O . ASN A 1 163 ? 1.879 -9.704 18.115 1.00 92.44 163 ASN A O 1
ATOM 1350 N N . GLY A 1 164 ? 0.613 -7.881 17.835 1.00 89.12 164 GLY A N 1
ATOM 1351 C CA . GLY A 1 164 ? 1.380 -7.021 18.735 1.00 89.12 164 GLY A CA 1
ATOM 1352 C C . GLY A 1 164 ? 2.651 -6.417 18.128 1.00 89.12 164 GLY A C 1
ATOM 1353 O O . GLY A 1 164 ? 3.432 -5.804 18.856 1.00 89.12 164 GLY A O 1
ATOM 1354 N N . LYS A 1 165 ? 2.897 -6.558 16.820 1.00 92.06 165 LYS A N 1
ATOM 1355 C CA . LYS A 1 165 ? 4.085 -5.987 16.170 1.00 92.06 165 LYS A CA 1
ATOM 1356 C C . LYS A 1 165 ? 3.820 -4.557 15.725 1.00 92.06 165 LYS A C 1
ATOM 1358 O O . LYS A 1 165 ? 2.791 -4.256 15.127 1.00 92.06 165 LYS A O 1
ATOM 1363 N N . LYS A 1 166 ? 4.795 -3.682 15.963 1.00 91.88 166 LYS A N 1
ATOM 1364 C CA . LYS A 1 166 ? 4.760 -2.304 15.468 1.00 91.88 166 LYS A CA 1
ATOM 1365 C C . LYS A 1 166 ? 4.927 -2.291 13.949 1.00 91.88 166 LYS A C 1
ATOM 1367 O O . LYS A 1 166 ? 5.784 -2.987 13.402 1.00 91.88 166 LYS A O 1
ATOM 1372 N N . GLY A 1 167 ? 4.118 -1.486 13.279 1.00 89.25 167 GLY A N 1
ATOM 1373 C CA . GLY A 1 167 ? 4.156 -1.261 11.845 1.00 89.25 167 GLY A CA 1
ATOM 1374 C C . GLY A 1 167 ? 3.928 0.207 11.521 1.00 89.25 167 GLY A C 1
ATOM 1375 O O . GLY A 1 167 ? 3.462 0.983 12.355 1.00 89.25 167 GLY A O 1
ATOM 1376 N N . SER A 1 168 ? 4.274 0.591 10.297 1.00 88.88 168 SER A N 1
ATOM 1377 C CA . SER A 1 168 ? 3.894 1.891 9.761 1.00 88.88 168 SER A CA 1
ATOM 1378 C C . SER A 1 168 ? 3.605 1.797 8.272 1.00 88.88 168 SER A C 1
ATOM 1380 O O . SER A 1 168 ? 4.109 0.897 7.595 1.00 88.88 168 SER A O 1
ATOM 1382 N N . PHE A 1 169 ? 2.778 2.709 7.778 1.00 86.56 169 PHE A N 1
ATOM 1383 C CA . PHE A 1 169 ? 2.571 2.915 6.351 1.00 86.56 169 PHE A CA 1
ATOM 1384 C C . PHE A 1 169 ? 2.358 4.400 6.053 1.00 86.56 169 PHE A C 1
ATOM 1386 O O . PHE A 1 169 ? 2.066 5.194 6.951 1.00 86.56 169 PHE A O 1
ATOM 1393 N N . ARG A 1 170 ? 2.573 4.773 4.790 1.00 85.56 170 ARG A N 1
ATOM 1394 C CA . ARG A 1 170 ? 2.415 6.143 4.298 1.00 85.56 170 ARG A CA 1
ATOM 1395 C C . ARG A 1 170 ? 1.177 6.204 3.413 1.00 85.56 170 ARG A C 1
ATOM 1397 O O . ARG A 1 170 ? 1.048 5.381 2.510 1.00 85.56 170 ARG A O 1
ATOM 1404 N N . LEU A 1 171 ? 0.317 7.179 3.673 1.00 80.81 171 LEU A N 1
ATOM 1405 C CA . LEU A 1 171 ? -0.736 7.594 2.754 1.00 80.81 171 LEU A CA 1
ATOM 1406 C C . LEU A 1 171 ? -0.181 8.649 1.796 1.00 80.81 171 LEU A C 1
ATOM 1408 O O . LEU A 1 171 ? 0.725 9.410 2.158 1.00 80.81 171 LEU A O 1
ATOM 1412 N N . ASN A 1 172 ? -0.733 8.701 0.586 1.00 69.25 172 ASN A N 1
ATOM 1413 C CA . ASN A 1 172 ? -0.368 9.731 -0.386 1.00 69.25 172 ASN A CA 1
ATOM 1414 C C . ASN A 1 172 ? -0.648 11.158 0.124 1.00 69.25 172 ASN A C 1
ATOM 1416 O O . ASN A 1 172 ? -1.390 11.379 1.080 1.00 69.25 172 ASN A O 1
ATOM 1420 N N . HIS A 1 173 ? -0.039 12.137 -0.552 1.00 67.25 173 HIS A N 1
ATOM 1421 C CA . HIS A 1 173 ? 0.053 13.557 -0.182 1.00 67.25 173 HIS A CA 1
ATOM 1422 C C . HIS A 1 173 ? -1.277 14.350 -0.137 1.00 67.25 173 HIS A C 1
ATOM 1424 O O . HIS A 1 173 ? -1.253 15.580 -0.175 1.00 67.25 173 HIS A O 1
ATOM 1430 N N . ASP A 1 174 ? -2.439 13.694 -0.064 1.00 70.25 174 ASP A N 1
ATOM 1431 C CA . ASP A 1 174 ? -3.752 14.345 -0.043 1.00 70.25 174 ASP A CA 1
ATOM 1432 C C . ASP A 1 174 ? -4.482 14.097 1.290 1.00 70.25 174 ASP A C 1
ATOM 1434 O O . ASP A 1 174 ? -4.636 12.965 1.754 1.00 70.25 174 ASP A O 1
ATOM 1438 N N . LYS A 1 175 ? -5.006 15.175 1.889 1.00 73.69 175 LYS A N 1
ATOM 1439 C CA . LYS A 1 175 ? -5.902 15.125 3.057 1.00 73.69 175 LYS A CA 1
ATOM 1440 C C . LYS A 1 175 ? -7.119 14.228 2.814 1.00 73.69 175 LYS A C 1
ATOM 1442 O O . LYS A 1 175 ? -7.657 13.668 3.769 1.00 73.69 175 LYS A O 1
ATOM 1447 N N . LYS A 1 176 ? -7.552 14.073 1.558 1.00 77.19 176 LYS A N 1
ATOM 1448 C CA . LYS A 1 176 ? -8.636 13.154 1.185 1.00 77.19 176 LYS A CA 1
ATOM 1449 C C . LYS A 1 176 ? -8.311 11.701 1.517 1.00 77.19 176 LYS A C 1
ATOM 1451 O O . LYS A 1 176 ? -9.185 11.003 2.019 1.00 77.19 176 LYS A O 1
ATOM 1456 N N . GLU A 1 177 ? -7.073 11.265 1.301 1.00 77.25 177 GLU A N 1
ATOM 1457 C CA . GLU A 1 177 ? -6.630 9.892 1.581 1.00 77.25 177 GLU A CA 1
ATOM 1458 C C . GLU A 1 177 ? -6.650 9.613 3.084 1.00 77.25 177 GLU A C 1
ATOM 1460 O O . GLU A 1 177 ? -7.154 8.582 3.532 1.00 77.25 177 GLU A O 1
ATOM 1465 N N . LEU A 1 178 ? -6.192 10.587 3.877 1.00 78.88 178 LEU A N 1
ATOM 1466 C CA . LEU A 1 178 ? -6.279 10.529 5.333 1.00 78.88 178 LEU A CA 1
ATOM 1467 C C . LEU A 1 178 ? -7.734 10.437 5.808 1.00 78.88 178 LEU A C 1
ATOM 1469 O O . LEU A 1 178 ? -8.059 9.579 6.629 1.00 78.88 178 LEU A O 1
ATOM 1473 N N . TYR A 1 179 ? -8.623 11.280 5.276 1.00 77.94 179 TYR A N 1
ATOM 1474 C CA . TYR A 1 179 ? -10.048 11.234 5.612 1.00 77.94 179 TYR A CA 1
ATOM 1475 C C . TYR A 1 179 ? -10.693 9.904 5.201 1.00 77.94 179 TYR A C 1
ATOM 1477 O O . TYR A 1 179 ? -11.492 9.344 5.952 1.00 77.94 179 TYR A O 1
ATOM 1485 N N . ARG A 1 180 ? -10.320 9.359 4.039 1.00 84.62 180 ARG A N 1
ATOM 1486 C CA . ARG A 1 180 ? -10.809 8.068 3.545 1.00 84.62 180 ARG A CA 1
ATOM 1487 C C . ARG A 1 180 ? -10.410 6.931 4.473 1.00 84.62 180 ARG A C 1
ATOM 1489 O O . ARG A 1 180 ? -11.274 6.154 4.874 1.00 84.62 180 ARG A O 1
ATOM 1496 N N . PHE A 1 181 ? -9.140 6.878 4.869 1.00 85.44 181 PHE A N 1
ATOM 1497 C CA . PHE A 1 181 ? -8.660 5.907 5.846 1.00 85.44 181 PHE A CA 1
ATOM 1498 C C . PHE A 1 181 ? -9.367 6.068 7.199 1.00 85.44 181 PHE A C 1
ATOM 1500 O O . PHE A 1 181 ? -9.829 5.083 7.771 1.00 85.44 181 PHE A O 1
ATOM 1507 N N . ALA A 1 182 ? -9.509 7.302 7.692 1.00 80.44 182 ALA A N 1
ATOM 1508 C CA . ALA A 1 182 ? -10.172 7.603 8.961 1.00 80.44 182 ALA A CA 1
ATOM 1509 C C . ALA A 1 182 ? -11.632 7.130 8.984 1.00 80.44 182 ALA A C 1
ATOM 1511 O O . ALA A 1 182 ? -12.070 6.462 9.928 1.00 80.44 182 ALA A O 1
ATOM 1512 N N . LYS A 1 183 ? -12.371 7.447 7.917 1.00 82.88 183 LYS A N 1
ATOM 1513 C CA . LYS A 1 183 ? -13.758 7.028 7.730 1.00 82.88 183 LYS A CA 1
ATOM 1514 C C . LYS A 1 183 ? -13.854 5.513 7.598 1.00 82.88 183 LYS A C 1
ATOM 1516 O O . LYS A 1 183 ? -14.684 4.892 8.257 1.00 82.88 183 LYS A O 1
ATOM 1521 N N . TRP A 1 184 ? -12.972 4.909 6.799 1.00 85.88 184 TRP A N 1
ATOM 1522 C CA . TRP A 1 184 ? -12.907 3.462 6.660 1.00 85.88 184 TRP A CA 1
ATOM 1523 C C . TRP A 1 184 ? -12.638 2.784 7.991 1.00 85.88 184 TRP A C 1
ATOM 1525 O O . TRP A 1 184 ? -13.414 1.923 8.351 1.00 85.88 184 TRP A O 1
ATOM 1535 N N . TYR A 1 185 ? -11.647 3.180 8.784 1.00 84.25 185 TYR A N 1
ATOM 1536 C CA . TYR A 1 185 ? -11.315 2.495 10.039 1.00 84.25 185 TYR A CA 1
ATOM 1537 C C . TYR A 1 185 ? -12.440 2.548 11.104 1.00 84.25 185 TYR A C 1
ATOM 1539 O O . TYR A 1 185 ? -12.362 1.869 12.123 1.00 84.25 185 TYR A O 1
ATOM 1547 N N . GLY A 1 186 ? -13.537 3.279 10.858 1.00 70.25 186 GLY A N 1
ATOM 1548 C CA . GLY A 1 186 ? -14.705 3.323 11.745 1.00 70.25 186 GLY A CA 1
ATOM 1549 C C . GLY A 1 186 ? -14.529 4.298 12.904 1.00 70.25 186 GLY A C 1
ATOM 1550 O O . GLY A 1 186 ? -15.176 4.170 13.940 1.00 70.25 186 GLY A O 1
ATOM 1551 N N . ARG A 1 187 ? -13.640 5.280 12.742 1.00 57.75 187 ARG A N 1
ATOM 1552 C CA . ARG A 1 187 ? -13.379 6.333 13.725 1.00 57.75 187 ARG A CA 1
ATOM 1553 C C . ARG A 1 187 ? -13.811 7.691 13.182 1.00 57.75 187 ARG A C 1
ATOM 1555 O O . ARG A 1 187 ? -13.025 8.632 13.139 1.00 57.75 187 ARG A O 1
ATOM 1562 N N . GLU A 1 188 ? -15.090 7.806 12.823 1.00 48.69 188 GLU A N 1
ATOM 1563 C CA . GLU A 1 188 ? -15.705 9.098 12.471 1.00 48.69 188 GLU A CA 1
ATOM 1564 C C . GLU A 1 188 ? -15.661 10.104 13.646 1.00 48.69 188 GLU A C 1
ATOM 1566 O O . GLU A 1 188 ? -15.722 11.308 13.422 1.00 48.69 188 GLU A O 1
ATOM 1571 N N . GLY A 1 189 ? -15.475 9.623 14.887 1.00 41.84 189 GLY A N 1
ATOM 1572 C CA . GLY A 1 189 ? -15.347 10.427 16.111 1.00 41.84 189 GLY A CA 1
ATOM 1573 C C . GLY A 1 189 ? -13.926 10.613 16.666 1.00 41.84 189 GLY A C 1
ATOM 1574 O O . GLY A 1 189 ? -13.789 11.121 17.778 1.00 41.84 189 GLY A O 1
ATOM 1575 N N . TYR A 1 190 ? -12.862 10.212 15.956 1.00 45.09 190 TYR A N 1
ATOM 1576 C CA . TYR A 1 190 ? -11.514 10.617 16.374 1.00 45.09 190 TYR A CA 1
ATOM 1577 C C . TYR A 1 190 ? -11.378 12.131 16.196 1.00 45.09 190 TYR A C 1
ATOM 1579 O O . TYR A 1 190 ? -11.549 12.647 15.091 1.00 45.09 190 TYR A O 1
ATOM 1587 N N . ARG A 1 191 ? -11.085 12.859 17.278 1.00 42.44 191 ARG A N 1
ATOM 1588 C CA . ARG A 1 191 ? -10.735 14.280 17.202 1.00 42.44 191 ARG A CA 1
ATOM 1589 C C . ARG A 1 191 ? -9.361 14.408 16.548 1.00 42.44 191 ARG A C 1
ATOM 1591 O O . ARG A 1 191 ? -8.347 14.537 17.210 1.00 42.44 191 ARG A O 1
ATOM 1598 N N . TRP A 1 192 ? -9.335 14.414 15.219 1.00 49.00 192 TRP A N 1
ATOM 1599 C CA . TRP A 1 192 ? -8.148 14.776 14.435 1.00 49.00 192 TRP A CA 1
ATOM 1600 C C . TRP A 1 192 ? -7.700 16.225 14.685 1.00 49.00 192 TRP A C 1
ATOM 1602 O O . TRP A 1 192 ? -6.586 16.590 14.323 1.00 49.00 192 TRP A O 1
ATOM 1612 N N . LYS A 1 193 ? -8.570 17.040 15.307 1.00 39.97 193 LYS A N 1
ATOM 1613 C CA . LYS A 1 193 ? -8.251 18.392 15.779 1.00 39.97 193 LYS A CA 1
ATOM 1614 C C . LYS A 1 193 ? -7.090 18.410 16.772 1.00 39.97 193 LYS A C 1
ATOM 1616 O O . LYS A 1 193 ? -6.279 19.317 16.688 1.00 39.97 193 LYS A O 1
ATOM 1621 N N . ASP A 1 194 ? -6.921 17.364 17.578 1.00 39.41 194 ASP A N 1
ATOM 1622 C CA . ASP A 1 194 ? -5.838 17.316 18.568 1.00 39.41 194 ASP A CA 1
ATOM 1623 C C . ASP A 1 194 ? -4.482 16.902 17.948 1.00 39.41 194 ASP A C 1
ATOM 1625 O O . ASP A 1 194 ? -3.494 16.769 18.656 1.00 39.41 194 ASP A O 1
ATOM 1629 N N . ILE A 1 195 ? -4.414 16.677 16.625 1.00 45.81 195 ILE A N 1
ATOM 1630 C CA . ILE A 1 195 ? -3.178 16.283 15.917 1.00 45.81 195 ILE A CA 1
ATOM 1631 C C . ILE A 1 195 ? -2.833 17.248 14.763 1.00 45.81 195 ILE A C 1
ATOM 1633 O O . ILE A 1 195 ? -1.757 17.175 14.177 1.00 45.81 195 ILE A O 1
ATOM 1637 N N . MET A 1 196 ? -3.727 18.183 14.429 1.00 41.38 196 MET A N 1
ATOM 1638 C CA . MET A 1 196 ? -3.518 19.154 13.344 1.00 41.38 196 MET A CA 1
ATOM 1639 C C . MET A 1 196 ? -3.278 20.589 13.843 1.00 41.38 196 MET A C 1
ATOM 1641 O O . MET A 1 196 ? -3.005 21.448 13.009 1.00 41.38 196 MET A O 1
ATOM 1645 N N . GLU A 1 197 ? -3.381 20.858 15.153 1.00 37.38 197 GLU A N 1
ATOM 1646 C CA . GLU A 1 197 ? -3.297 22.221 15.716 1.00 37.38 197 GLU A CA 1
ATOM 1647 C C . GLU A 1 197 ? -2.102 22.488 16.657 1.00 37.38 197 GLU A C 1
ATOM 1649 O O . GLU A 1 197 ? -1.916 23.642 17.023 1.00 37.38 197 GLU A O 1
ATOM 1654 N N . GLU A 1 198 ? -1.245 21.512 16.996 1.00 31.02 198 GLU A N 1
ATOM 1655 C CA . GLU A 1 198 ? -0.064 21.784 17.854 1.00 31.02 198 GLU A CA 1
ATOM 1656 C C . GLU A 1 198 ? 1.272 21.992 17.123 1.00 31.02 198 GLU A C 1
ATOM 1658 O O . GLU A 1 198 ? 2.242 22.390 17.758 1.00 31.02 198 GLU A O 1
ATOM 1663 N N . GLU A 1 199 ? 1.347 21.836 15.800 1.00 35.53 199 GLU A N 1
ATOM 1664 C CA . GLU A 1 199 ? 2.554 22.219 15.048 1.00 35.53 199 GLU A CA 1
ATOM 1665 C C . GLU A 1 199 ? 2.203 22.884 13.709 1.00 35.53 199 GLU A C 1
ATOM 1667 O O . GLU A 1 199 ? 2.297 22.283 12.636 1.00 35.53 199 GLU A O 1
ATOM 1672 N N . PHE A 1 200 ? 1.805 24.156 13.788 1.00 37.25 200 PHE A N 1
ATOM 1673 C CA . PHE A 1 200 ? 2.022 25.149 12.734 1.00 37.25 200 PHE A CA 1
ATOM 1674 C C . PHE A 1 200 ? 2.541 26.449 13.341 1.00 37.25 200 PHE A C 1
ATOM 1676 O O . PHE A 1 200 ? 1.909 26.938 14.302 1.00 37.25 200 PHE A O 1
#

Mean predicted aligned error: 13.02 Å